Protein AF-A0A1W9Q1N7-F1 (afdb_monomer_lite)

Radius of gyration: 33.56 Å; chains: 1; bounding box: 80×75×89 Å

Sequence (315 aa):
MPPKPHQPHLISEPEAEYTLTPEEQAEKEAYVERLREYLQDPQFRQTPGFPIGEDEDILALSDPPYYTACPNPFLPEIITEWQQERAELREKLGLPEDANDNGNGKQPVYHREPFASDVSEGKNNPIYNAHSYHTKVPHPAIMRYILHYTDPGDIVFDGFCGTGMTGVAAQLCGDRNEVEKLGYFVNSDGLVFEKMGDEEPIAKLGARKAILNDLSPAATFIAYNYNTPVDVIAFEREANRILDEVEEECAWMYETWHPHCDDPNRVKGKIRYTVWSDVFVCPQCSQEMIFWDVAVDHENNHKIRRYWPCPHCET

pLDDT: mean 88.61, std 12.56, range [41.75, 98.25]

Secondary structure (DSSP, 8-state):
-PPPP-PPPP-----------HHHHHHHHHHHHHHHHHHT-TTGGGSTT--SS-HHHHHHH-BTTTB-SSS-TTHHHHHHHHHHHHHHHHHHTTPPP-TT-SSSSSPPS-------S-----TT-HHHHHS--TTPPPHHHHHHHHHHH--TT-EEEETT-TTTHHHHHHHHTT-HHHHHHTT-EE-TTSEEESSTT-SS-SEE----EEEE--S-HHHHHHHHHHHS---HHHHHHHHHHHHHHHHHHHGGGGEEEES-TT-TT-EEEE-S-----PEEE-TTT--EEEHHHHHEETTTTTEEPS----TTT--

Foldseek 3Di:
DDPDPPDPPDPPPPDPPPPDDPVSVVVQVVQLVVLLVCVPDPVSCVDPFADDDDSVVQSVPARPPVGTNGPRPCVVVVVVVVLVVVQVVCVVLVHDRQSVQPVPDDDGPDDADPDDDDQDDDCPDPLSPVDDDPPDDALLSLLSVCQQRHAAAAEAEDAACQLQSNLVSLQCLQPQVSLVVNVWDADPSQFIPNHPPDPDGSGGRHHYHYDYHHPDPNRVVNSCVSNPDDPPVVVVVVVVVVVVVCCVVPVVVQWAWPPHPPDPPTDIDGHPDDDDWDWDADPPPRDIDTQQVFQFDPPPPRHGHPDGADPPPRD

Structure (mmCIF, N/CA/C/O backbone):
data_AF-A0A1W9Q1N7-F1
#
_entry.id   AF-A0A1W9Q1N7-F1
#
loop_
_atom_site.group_PDB
_atom_site.id
_atom_site.type_symbol
_atom_site.label_atom_id
_atom_site.label_alt_id
_atom_site.label_comp_id
_atom_site.label_asym_id
_atom_site.label_entity_id
_atom_site.label_seq_id
_atom_site.pdbx_PDB_ins_code
_atom_site.Cartn_x
_atom_site.Cartn_y
_atom_site.Cartn_z
_atom_site.occupancy
_atom_site.B_iso_or_equiv
_atom_site.auth_seq_id
_atom_site.auth_comp_id
_atom_site.auth_asym_id
_atom_site.auth_atom_id
_atom_site.pdbx_PDB_model_num
ATOM 1 N N . MET A 1 1 ? 8.378 48.599 -12.095 1.00 46.00 1 MET A N 1
ATOM 2 C CA . MET A 1 1 ? 8.243 47.265 -11.474 1.00 46.00 1 MET A CA 1
ATOM 3 C C . MET A 1 1 ? 8.529 46.233 -12.549 1.00 46.00 1 MET A C 1
ATOM 5 O O . MET A 1 1 ? 7.957 46.382 -13.623 1.00 46.00 1 MET A O 1
ATOM 9 N N . PRO A 1 2 ? 9.438 45.273 -12.329 1.00 41.75 2 PRO A N 1
ATOM 10 C CA . PRO A 1 2 ? 9.647 44.199 -13.292 1.00 41.75 2 PRO A CA 1
ATOM 11 C C . PRO A 1 2 ? 8.372 43.340 -13.389 1.00 41.75 2 PRO A C 1
ATOM 13 O O . PRO A 1 2 ? 7.659 43.216 -12.387 1.00 41.75 2 PRO A O 1
ATOM 16 N N . PRO A 1 3 ? 8.047 42.777 -14.567 1.00 48.12 3 PRO A N 1
ATOM 17 C CA . PRO A 1 3 ? 6.941 41.837 -14.692 1.00 48.12 3 PRO A CA 1
ATOM 18 C C . PRO A 1 3 ? 7.222 40.617 -13.808 1.00 48.12 3 PRO A C 1
ATOM 20 O O . PRO A 1 3 ? 8.350 40.122 -13.765 1.00 48.12 3 PRO A O 1
ATOM 23 N N . LYS A 1 4 ? 6.207 40.162 -13.064 1.00 47.28 4 LYS A N 1
ATOM 24 C CA . LYS A 1 4 ? 6.309 38.925 -12.283 1.00 47.28 4 LYS A CA 1
ATOM 25 C C . LYS A 1 4 ? 6.674 37.778 -13.238 1.00 47.28 4 LYS A C 1
ATOM 27 O O . LYS A 1 4 ? 6.109 37.732 -14.333 1.00 47.28 4 LYS A O 1
ATOM 32 N N . PRO A 1 5 ? 7.602 36.880 -12.864 1.00 51.09 5 PRO A N 1
ATOM 33 C CA . PRO A 1 5 ? 7.917 35.723 -13.688 1.00 51.09 5 PRO A CA 1
ATOM 34 C C . PRO A 1 5 ? 6.639 34.915 -13.917 1.00 51.09 5 PRO A C 1
ATOM 36 O O . PRO A 1 5 ? 5.853 34.711 -12.991 1.00 51.09 5 PRO A O 1
ATOM 39 N N . HIS A 1 6 ? 6.424 34.509 -15.166 1.00 57.22 6 HIS A N 1
ATOM 40 C CA . HIS A 1 6 ? 5.300 33.670 -15.549 1.00 57.22 6 HIS A CA 1
ATOM 41 C C . HIS A 1 6 ? 5.470 32.331 -14.830 1.00 57.22 6 HIS A C 1
ATOM 43 O O . HIS A 1 6 ? 6.352 31.545 -15.169 1.00 57.22 6 HIS A O 1
ATOM 49 N N . GLN A 1 7 ? 4.675 32.101 -13.788 1.00 45.16 7 GLN A N 1
ATOM 50 C CA . GLN A 1 7 ? 4.573 30.782 -13.183 1.00 45.16 7 GLN A CA 1
ATOM 51 C C . GLN A 1 7 ? 3.928 29.890 -14.257 1.00 45.16 7 GLN A C 1
ATOM 53 O O . GLN A 1 7 ? 2.877 30.273 -14.785 1.00 45.16 7 GLN A O 1
ATOM 58 N N . PRO A 1 8 ? 4.563 28.787 -14.688 1.00 45.00 8 PRO A N 1
ATOM 59 C CA . PRO A 1 8 ? 3.890 27.841 -15.560 1.00 45.00 8 PRO A CA 1
ATOM 60 C C . PRO A 1 8 ? 2.656 27.346 -14.808 1.00 45.00 8 PRO A C 1
ATOM 62 O O . PRO A 1 8 ? 2.759 26.938 -13.649 1.00 45.00 8 PRO A O 1
ATOM 65 N N . HIS A 1 9 ? 1.487 27.444 -15.437 1.00 45.75 9 HIS A N 1
ATOM 66 C CA . HIS A 1 9 ? 0.313 26.754 -14.930 1.00 45.75 9 HIS A CA 1
ATOM 67 C C . HIS A 1 9 ? 0.673 25.269 -14.908 1.00 45.75 9 HIS A C 1
ATOM 69 O O . HIS A 1 9 ? 0.986 24.699 -15.955 1.00 45.75 9 HIS A O 1
ATOM 75 N N . LEU A 1 10 ? 0.698 24.673 -13.712 1.00 44.72 10 LEU A N 1
ATOM 76 C CA . LEU A 1 10 ? 0.648 23.222 -13.585 1.00 44.72 10 LEU A CA 1
ATOM 77 C C . LEU A 1 10 ? -0.533 22.760 -14.440 1.00 44.72 10 LEU A C 1
ATOM 79 O O . LEU A 1 10 ? -1.574 23.427 -14.447 1.00 44.72 10 LEU A O 1
ATOM 83 N N . ILE A 1 11 ? -0.335 21.689 -15.213 1.00 45.62 11 ILE A N 1
ATOM 84 C CA . ILE A 1 11 ? -1.425 21.018 -15.921 1.00 45.62 11 ILE A CA 1
ATOM 85 C C . ILE A 1 11 ? -2.545 20.887 -14.891 1.00 45.62 11 ILE A C 1
ATOM 87 O O . ILE A 1 11 ? -2.303 20.385 -13.793 1.00 45.62 11 ILE A O 1
ATOM 91 N N . SER A 1 12 ? -3.718 21.440 -15.199 1.00 47.34 12 SER A N 1
ATOM 92 C CA . SER A 1 12 ? -4.920 21.158 -14.427 1.00 47.34 12 SER A CA 1
ATOM 93 C C . SER A 1 12 ? -5.233 19.699 -14.702 1.00 47.34 12 SER A C 1
ATOM 95 O O . SER A 1 12 ? -6.012 19.365 -15.590 1.00 47.34 12 SER A O 1
ATOM 97 N N . GLU A 1 13 ? -4.532 18.811 -14.001 1.00 45.75 13 GLU A N 1
ATOM 98 C CA . GLU A 1 13 ? -5.078 17.495 -13.757 1.00 45.75 13 GLU A CA 1
ATOM 99 C C . GLU A 1 13 ? -6.462 17.761 -13.161 1.00 45.75 13 GLU A C 1
ATOM 101 O O . GLU A 1 13 ? -6.571 18.632 -12.284 1.00 45.75 13 GLU A O 1
ATOM 106 N N . PRO A 1 14 ? -7.532 17.143 -13.692 1.00 41.97 14 PRO A N 1
ATOM 107 C CA . PRO A 1 14 ? -8.805 17.196 -13.002 1.00 41.97 14 PRO A CA 1
ATOM 108 C C . PRO A 1 14 ? -8.504 16.816 -11.556 1.00 41.97 14 PRO A C 1
ATOM 110 O O . PRO A 1 14 ? -7.823 15.812 -11.320 1.00 41.97 14 PRO A O 1
ATOM 113 N N . GLU A 1 15 ? -8.918 17.662 -10.606 1.00 44.31 15 GLU A N 1
ATOM 114 C CA . GLU A 1 15 ? -8.919 17.255 -9.206 1.00 44.31 15 GLU A CA 1
ATOM 115 C C . GLU A 1 15 ? -9.529 15.858 -9.189 1.00 44.31 15 GLU A C 1
ATOM 117 O O . GLU A 1 15 ? -10.492 15.611 -9.920 1.00 44.31 15 GLU A O 1
ATOM 122 N N . ALA A 1 16 ? -8.902 14.919 -8.480 1.00 42.94 16 ALA A N 1
ATOM 123 C CA . ALA A 1 16 ? -9.467 13.594 -8.316 1.00 42.94 16 ALA A CA 1
ATOM 124 C C . ALA A 1 16 ? -10.810 13.774 -7.593 1.00 42.94 16 ALA A C 1
ATOM 126 O O . ALA A 1 16 ? -10.874 13.757 -6.367 1.00 42.94 16 ALA A O 1
ATOM 127 N N . GLU A 1 17 ? -11.866 14.052 -8.357 1.00 46.31 17 GLU A N 1
ATOM 128 C CA . GLU A 1 17 ? -13.224 14.178 -7.878 1.00 46.31 17 GLU A CA 1
ATOM 129 C C . GLU A 1 17 ? -13.588 12.774 -7.440 1.00 46.31 17 GLU A C 1
ATOM 131 O O . GLU A 1 17 ? -13.890 11.896 -8.253 1.00 46.31 17 GLU A O 1
ATOM 136 N N . TYR A 1 18 ? -13.485 12.548 -6.132 1.00 57.06 18 TYR A N 1
ATOM 137 C CA . TYR A 1 18 ? -14.085 11.402 -5.483 1.00 57.06 18 TYR A CA 1
ATOM 138 C C . TYR A 1 18 ? -15.586 11.490 -5.761 1.00 57.06 18 TYR A C 1
ATOM 140 O O . TYR A 1 18 ? -16.326 12.207 -5.088 1.00 57.06 18 TYR A O 1
ATOM 148 N N . THR A 1 19 ? -16.010 10.869 -6.860 1.00 71.38 19 THR A N 1
ATOM 149 C CA . THR A 1 19 ? -17.384 10.966 -7.328 1.00 71.38 19 THR A CA 1
ATOM 150 C C . THR A 1 19 ? -18.180 9.969 -6.509 1.00 71.38 19 THR A C 1
ATOM 152 O O . THR A 1 19 ? -18.158 8.774 -6.798 1.00 71.38 19 THR A O 1
ATOM 155 N N . LEU A 1 20 ? -18.825 10.463 -5.453 1.00 79.56 20 LEU A N 1
ATOM 156 C CA . LEU A 1 20 ? -19.706 9.654 -4.620 1.00 79.56 20 LEU A CA 1
ATOM 157 C C . LEU A 1 20 ? -20.802 9.040 -5.493 1.00 79.56 20 LEU A C 1
ATOM 159 O O . LEU A 1 20 ? -21.406 9.706 -6.343 1.00 79.56 20 LEU A O 1
ATOM 163 N N . THR A 1 21 ? -21.071 7.760 -5.277 1.00 90.81 21 THR A N 1
ATOM 164 C CA . THR A 1 21 ? -22.269 7.121 -5.811 1.00 90.81 21 THR A CA 1
ATOM 165 C C . THR A 1 21 ? -23.517 7.807 -5.239 1.00 90.81 21 THR A C 1
ATOM 167 O O . THR A 1 21 ? -23.464 8.410 -4.165 1.00 90.81 21 THR A O 1
ATOM 170 N N . PRO A 1 22 ? -24.681 7.714 -5.910 1.00 92.38 22 PRO A N 1
ATOM 171 C CA . PRO A 1 22 ? -25.922 8.275 -5.375 1.00 92.38 22 PRO A CA 1
ATOM 172 C C . PRO A 1 22 ? -26.285 7.754 -3.976 1.00 92.38 22 PRO A C 1
ATOM 174 O O . PRO A 1 22 ? -26.936 8.461 -3.214 1.00 92.38 22 PRO A O 1
ATOM 177 N N . GLU A 1 23 ? -25.873 6.528 -3.648 1.00 92.75 23 GLU A N 1
ATOM 178 C CA . GLU A 1 23 ? -26.095 5.907 -2.342 1.00 92.75 23 GLU A CA 1
ATOM 179 C C . GLU A 1 23 ? -25.187 6.519 -1.269 1.00 92.75 23 GLU A C 1
ATOM 181 O O . GLU A 1 23 ? -25.695 7.000 -0.259 1.00 92.75 23 GLU A O 1
ATOM 186 N N . GLU A 1 24 ? -23.881 6.627 -1.533 1.00 89.12 24 GLU A N 1
ATOM 187 C CA . GLU A 1 24 ? -22.933 7.290 -0.623 1.00 89.12 24 GLU A CA 1
ATOM 188 C C . GLU A 1 24 ? -23.278 8.775 -0.422 1.00 89.12 24 GLU A C 1
ATOM 190 O O . GLU A 1 24 ? -23.142 9.317 0.675 1.00 89.12 24 GLU A O 1
ATOM 195 N N . GLN A 1 25 ? -23.767 9.446 -1.470 1.00 90.50 25 GLN A N 1
ATOM 196 C CA . GLN A 1 25 ? -24.227 10.829 -1.380 1.00 90.50 25 GLN A CA 1
ATOM 197 C C . GLN A 1 25 ? -25.456 10.955 -0.466 1.00 90.50 25 GLN A C 1
ATOM 199 O O . GLN A 1 25 ? -25.500 11.844 0.384 1.00 90.50 25 GLN A O 1
ATOM 204 N N . ALA A 1 26 ? -26.437 10.058 -0.607 1.00 94.06 26 ALA A N 1
ATOM 205 C CA . ALA A 1 26 ? -27.629 10.051 0.238 1.00 94.06 26 ALA A CA 1
ATOM 206 C C . ALA A 1 26 ? -27.295 9.731 1.705 1.00 94.06 26 ALA A C 1
ATOM 208 O O . ALA A 1 26 ? -27.862 10.334 2.617 1.00 94.06 26 ALA A O 1
ATOM 209 N N . GLU A 1 27 ? -26.359 8.812 1.940 1.00 92.94 27 GLU A N 1
ATOM 210 C CA . GLU A 1 27 ? -25.862 8.490 3.276 1.00 92.94 27 GLU A CA 1
ATOM 211 C C . GLU A 1 27 ? -25.164 9.693 3.921 1.00 92.94 27 GLU A C 1
ATOM 213 O O . GLU A 1 27 ? -25.493 10.074 5.048 1.00 92.94 27 GLU A O 1
ATOM 218 N N . LYS A 1 28 ? -24.266 10.353 3.183 1.00 91.25 28 LYS A N 1
ATOM 219 C CA . LYS A 1 28 ? -23.601 11.578 3.636 1.00 91.25 28 LYS A CA 1
ATOM 220 C C . LYS A 1 28 ? -24.609 12.661 4.019 1.00 91.25 28 LYS A C 1
ATOM 222 O O . LYS A 1 28 ? -24.493 13.264 5.085 1.00 91.25 28 LYS A O 1
ATOM 227 N N . GLU A 1 29 ? -25.619 12.896 3.186 1.00 94.44 29 GLU A N 1
ATOM 228 C CA . GLU A 1 29 ? -26.684 13.865 3.471 1.00 94.44 29 GLU A CA 1
ATOM 229 C C . GLU A 1 29 ? -27.473 13.501 4.737 1.00 94.44 29 GLU A C 1
ATOM 231 O O . GLU A 1 29 ? -27.739 14.371 5.570 1.00 94.44 29 GLU A O 1
ATOM 236 N N . ALA A 1 30 ? -27.781 12.218 4.942 1.00 96.81 30 ALA A N 1
ATOM 237 C CA . ALA A 1 30 ? -28.452 11.752 6.154 1.00 96.81 30 ALA A CA 1
ATOM 238 C C . ALA A 1 30 ? -27.614 12.014 7.418 1.00 96.81 30 ALA A C 1
ATOM 240 O O . ALA A 1 30 ? -28.145 12.438 8.448 1.00 96.81 30 ALA A O 1
ATOM 241 N N . TYR A 1 31 ? -26.299 11.811 7.345 1.00 97.31 31 TYR A N 1
ATOM 242 C CA . TYR A 1 31 ? -25.376 12.092 8.442 1.00 97.31 31 TYR A CA 1
ATOM 243 C C . TYR A 1 31 ? -25.226 13.580 8.752 1.00 97.31 31 TYR A C 1
ATOM 245 O O . TYR A 1 31 ? -25.164 13.964 9.924 1.00 97.31 31 TYR A O 1
ATOM 253 N N . VAL A 1 32 ? -25.218 14.424 7.721 1.00 97.19 32 VAL A N 1
ATOM 254 C CA . VAL A 1 32 ? -25.222 15.884 7.872 1.00 97.19 32 VAL A CA 1
ATOM 255 C C . VAL A 1 32 ? -26.492 16.353 8.586 1.00 97.19 32 VAL A C 1
ATOM 257 O O . VAL A 1 32 ? -26.403 17.154 9.516 1.00 97.19 32 VAL A O 1
ATOM 260 N N . GLU A 1 33 ? -27.661 15.815 8.235 1.00 97.75 33 GLU A N 1
ATOM 261 C CA . GLU A 1 33 ? -28.916 16.173 8.910 1.00 97.75 33 GLU A CA 1
ATOM 262 C C . GLU A 1 33 ? -28.964 15.677 10.362 1.00 97.75 33 GLU A C 1
ATOM 264 O O . GLU A 1 33 ? -29.331 16.434 11.261 1.00 97.75 33 GLU A O 1
ATOM 269 N N . ARG A 1 34 ? -28.480 14.461 10.645 1.00 97.88 34 ARG A N 1
ATOM 270 C CA . ARG A 1 34 ? -28.320 13.987 12.032 1.00 97.88 34 ARG A CA 1
ATOM 271 C C . ARG A 1 34 ? -27.379 14.890 12.832 1.00 97.88 34 ARG A C 1
ATOM 273 O O . ARG A 1 34 ? -27.650 15.186 13.994 1.00 97.88 34 ARG A O 1
ATOM 280 N N . LEU A 1 35 ? -26.279 15.353 12.230 1.00 97.56 35 LEU A N 1
ATOM 281 C CA . LEU A 1 35 ? -25.368 16.294 12.883 1.00 97.56 35 LEU A CA 1
ATOM 282 C C . LEU A 1 35 ? -26.077 17.622 13.171 1.00 97.56 35 LEU A C 1
ATOM 284 O O . LEU A 1 35 ? -25.969 18.129 14.285 1.00 97.56 35 LEU A O 1
ATOM 288 N N . ARG A 1 36 ? -26.857 18.146 12.218 1.00 97.56 36 ARG A N 1
ATOM 289 C CA . ARG A 1 36 ? -27.676 19.354 12.401 1.00 97.56 36 ARG A CA 1
ATOM 290 C C . ARG A 1 36 ? -28.615 19.223 13.602 1.00 97.56 36 ARG A C 1
ATOM 292 O O . ARG A 1 36 ? -28.717 20.168 14.384 1.00 97.56 36 ARG A O 1
ATOM 299 N N . GLU A 1 37 ? -29.248 18.065 13.786 1.00 97.19 37 GLU A N 1
ATOM 300 C CA . GLU A 1 37 ? -30.082 17.771 14.959 1.00 97.19 37 GLU A CA 1
ATOM 301 C C . GLU A 1 37 ? -29.275 17.778 16.267 1.00 97.19 37 GLU A C 1
ATOM 303 O O . GLU A 1 37 ? -29.692 18.424 17.230 1.00 97.19 37 GLU A O 1
ATOM 308 N N . TYR A 1 38 ? -28.095 17.143 16.300 1.00 96.38 38 TYR A N 1
ATOM 309 C CA . TYR A 1 38 ? -27.207 17.184 17.472 1.00 96.38 38 TYR A CA 1
ATOM 310 C C . TYR A 1 38 ? -26.806 18.617 17.849 1.00 96.38 38 TYR A C 1
ATOM 312 O O . TYR A 1 38 ? -26.777 18.954 19.032 1.00 96.38 38 TYR A O 1
ATOM 320 N N . LEU A 1 39 ? -26.539 19.486 16.868 1.00 96.12 39 LEU A N 1
ATOM 321 C CA . LEU A 1 39 ? -26.159 20.885 17.113 1.00 96.12 39 LEU A CA 1
ATOM 322 C C . LEU A 1 39 ? -27.275 21.718 17.771 1.00 96.12 39 LEU A C 1
ATOM 324 O O . LEU A 1 39 ? -26.979 22.716 18.442 1.00 96.12 39 LEU A O 1
ATOM 328 N N . GLN A 1 40 ? -28.540 21.298 17.643 1.00 95.44 40 GLN A N 1
ATOM 329 C CA . GLN A 1 40 ? -29.667 21.933 18.333 1.00 95.44 40 GLN A CA 1
ATOM 330 C C . GLN A 1 40 ? -29.747 21.566 19.823 1.00 95.44 40 GLN A C 1
ATOM 332 O O . GLN A 1 40 ? -30.444 22.256 20.570 1.00 95.44 40 GLN A O 1
ATOM 337 N N . ASP A 1 41 ? -29.046 20.522 20.282 1.00 95.38 41 ASP A N 1
ATOM 338 C CA . ASP A 1 41 ? -29.043 20.104 21.687 1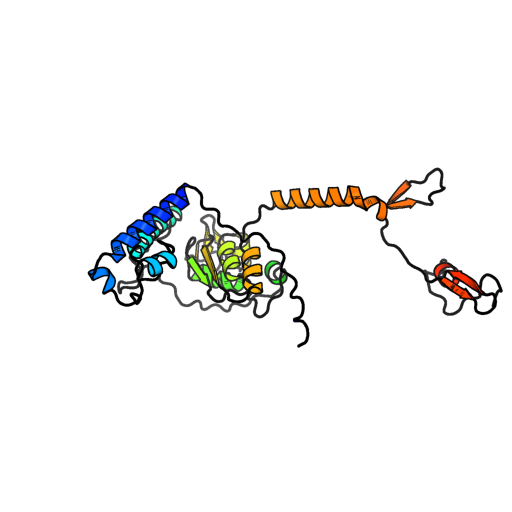.00 95.38 41 ASP A CA 1
ATOM 339 C C . ASP A 1 41 ? -28.086 20.971 22.542 1.00 95.38 41 ASP A C 1
ATOM 341 O O . ASP A 1 41 ? -26.857 20.905 22.394 1.00 95.38 41 ASP A O 1
ATOM 345 N N . PRO A 1 42 ? -28.602 21.755 23.514 1.00 93.44 42 PRO A N 1
ATOM 346 C CA . PRO A 1 42 ? -27.767 22.564 24.398 1.00 93.44 42 PRO A CA 1
ATOM 347 C C . PRO A 1 42 ? -26.840 21.748 25.308 1.00 93.44 42 PRO A C 1
ATOM 349 O O . PRO A 1 42 ? -25.851 22.299 25.795 1.00 93.44 42 PRO A O 1
ATOM 352 N N . GLN A 1 43 ? -27.158 20.480 25.598 1.00 94.50 43 GLN A N 1
ATOM 353 C CA . GLN A 1 43 ? -26.289 19.605 26.392 1.00 94.50 43 GLN A CA 1
ATOM 354 C C . GLN A 1 43 ? -25.088 19.145 25.570 1.00 94.50 43 GLN A C 1
ATOM 356 O O . GLN A 1 43 ? -23.962 19.197 26.062 1.00 94.50 43 GLN A O 1
ATOM 361 N N . PHE A 1 44 ? -25.302 18.780 24.305 1.00 93.62 44 PHE A N 1
ATOM 362 C CA . PHE A 1 44 ? -24.224 18.404 23.395 1.00 93.62 44 PHE A CA 1
ATOM 363 C C . PHE A 1 44 ? -23.195 19.530 23.234 1.00 93.62 44 PHE A C 1
ATOM 365 O O . PHE A 1 44 ? -21.988 19.292 23.328 1.00 93.62 44 PHE A O 1
ATOM 372 N N . ARG A 1 45 ? -23.658 20.782 23.141 1.00 92.38 45 ARG A N 1
ATOM 373 C CA . ARG A 1 45 ? -22.793 21.975 23.084 1.00 92.38 45 ARG A CA 1
ATOM 374 C C . ARG A 1 45 ? -21.946 22.221 24.331 1.00 92.38 45 ARG A C 1
ATOM 376 O O . ARG A 1 45 ? -20.967 22.957 24.264 1.00 92.38 45 ARG A O 1
ATOM 383 N N . GLN A 1 46 ? -22.309 21.636 25.470 1.00 94.06 46 GLN A N 1
ATOM 384 C CA . GLN A 1 46 ? -21.528 21.748 26.706 1.00 94.06 46 GLN A CA 1
ATOM 385 C C . GLN A 1 46 ? -20.369 20.742 26.768 1.00 94.06 46 GLN A C 1
ATOM 387 O O . GLN A 1 46 ? -19.577 20.782 27.712 1.00 94.06 46 GLN A O 1
ATOM 392 N N . THR A 1 47 ? -20.237 19.857 25.775 1.00 92.62 47 THR A N 1
ATOM 393 C CA . THR A 1 47 ? -19.128 18.901 25.689 1.00 92.62 47 THR A CA 1
ATOM 394 C C . THR A 1 47 ? -17.783 19.633 25.568 1.00 92.62 47 THR A C 1
ATOM 396 O O . THR A 1 47 ? -17.647 20.536 24.739 1.00 92.62 47 THR A O 1
ATOM 399 N N . PRO A 1 48 ? -16.750 19.262 26.348 1.00 93.31 48 PRO A N 1
ATOM 400 C CA . PRO A 1 48 ? -15.417 19.843 26.207 1.00 93.31 48 PRO A CA 1
ATOM 401 C C . PRO A 1 48 ? -14.876 19.714 24.778 1.00 93.31 48 PRO A C 1
ATOM 403 O O . PRO A 1 48 ? -14.958 18.650 24.172 1.00 93.31 48 PRO A O 1
ATOM 406 N N . GLY A 1 49 ? -14.295 20.797 24.256 1.00 88.62 49 GLY A N 1
ATOM 407 C CA . GLY A 1 49 ? -13.774 20.841 22.886 1.00 88.62 49 GLY A CA 1
ATOM 408 C C . GLY A 1 49 ? -14.790 21.283 21.830 1.00 88.62 49 GLY A C 1
ATOM 409 O O . GLY A 1 49 ? -14.459 21.270 20.649 1.00 88.62 49 GLY A O 1
ATOM 410 N N . PHE A 1 50 ? -15.998 21.702 22.227 1.00 95.00 50 PHE A N 1
ATOM 411 C CA . PHE A 1 50 ? -16.946 22.316 21.299 1.00 95.00 50 PHE A CA 1
ATOM 412 C C . PHE A 1 50 ? -16.414 23.653 20.745 1.00 95.00 50 PHE A C 1
ATOM 414 O O . PHE A 1 50 ? -15.936 24.481 21.530 1.00 95.00 50 PHE A O 1
ATOM 421 N N . PRO A 1 51 ? -16.478 23.892 19.422 1.00 93.69 51 PRO A N 1
ATOM 422 C CA . PRO A 1 51 ? -15.995 25.129 18.819 1.00 93.69 51 PRO A CA 1
ATOM 423 C C . PRO A 1 51 ? -16.882 26.332 19.165 1.00 93.69 51 PRO A C 1
ATOM 425 O O . PRO A 1 51 ? -18.069 26.203 19.466 1.00 93.69 51 PRO A O 1
ATOM 428 N N . ILE A 1 52 ? -16.300 27.528 19.064 1.00 89.94 52 ILE A N 1
ATOM 429 C CA . ILE A 1 52 ? -17.040 28.793 19.074 1.00 89.94 52 ILE A CA 1
ATOM 430 C C . ILE A 1 52 ? -17.339 29.139 17.611 1.00 89.94 52 ILE A C 1
ATOM 432 O O . ILE A 1 52 ? -16.465 29.659 16.920 1.00 89.94 52 ILE A O 1
ATOM 436 N N . GLY A 1 53 ? -18.538 28.814 17.134 1.00 88.88 53 GLY A N 1
ATOM 437 C CA . GLY A 1 53 ? -18.960 29.045 15.750 1.00 88.88 53 GLY A CA 1
ATOM 438 C C . GLY A 1 53 ? -20.457 28.812 15.554 1.00 88.88 53 GLY A C 1
ATOM 439 O O . GLY A 1 53 ? -21.120 28.258 16.438 1.00 88.88 53 GLY A O 1
ATOM 440 N N . GLU A 1 54 ? -20.976 29.261 14.411 1.00 95.00 54 GLU A N 1
ATOM 441 C CA . GLU A 1 54 ? -22.362 29.020 14.005 1.00 95.00 54 GLU A CA 1
ATOM 442 C C . GLU A 1 54 ? -22.533 27.578 13.501 1.00 95.00 54 GLU A C 1
ATOM 444 O O . GLU A 1 54 ? -21.578 26.948 13.042 1.00 95.00 54 GLU A O 1
ATOM 449 N N . ASP A 1 55 ? -23.759 27.053 13.544 1.00 95.94 55 ASP A N 1
ATOM 450 C CA . ASP A 1 55 ? -24.026 25.662 13.140 1.00 95.94 55 ASP A CA 1
ATOM 451 C C . ASP A 1 55 ? -23.655 25.390 11.690 1.00 95.94 55 ASP A C 1
ATOM 453 O O . ASP A 1 55 ? -23.105 24.336 11.379 1.00 95.94 55 ASP A O 1
ATOM 457 N N . GLU A 1 56 ? -23.885 26.365 10.815 1.00 96.38 56 GLU A N 1
ATOM 458 C CA . GLU A 1 56 ? -23.568 26.208 9.400 1.00 96.38 56 GLU A CA 1
ATOM 459 C C . GLU A 1 56 ? -22.060 26.195 9.134 1.00 96.38 56 GLU A C 1
ATOM 461 O O . GLU A 1 56 ? -21.623 25.513 8.209 1.00 96.38 56 GLU A O 1
ATOM 466 N N . ASP A 1 57 ? -21.249 26.857 9.970 1.00 96.25 57 ASP A N 1
ATOM 467 C CA . ASP A 1 57 ? -19.787 26.773 9.877 1.00 96.25 57 ASP A CA 1
ATOM 468 C C . ASP A 1 57 ? -19.293 25.392 10.332 1.00 96.25 57 ASP A C 1
ATOM 470 O O . ASP A 1 57 ? -18.401 24.808 9.713 1.00 96.25 57 ASP A O 1
ATOM 474 N N . ILE A 1 58 ? -19.892 24.844 11.398 1.00 95.94 58 ILE A N 1
ATOM 475 C CA . ILE A 1 58 ? -19.579 23.493 11.881 1.00 95.94 58 ILE A CA 1
ATOM 476 C C . ILE A 1 58 ? -19.940 22.464 10.810 1.00 95.94 58 ILE A C 1
ATOM 478 O O . ILE A 1 58 ? -19.125 21.592 10.515 1.00 95.94 58 ILE A O 1
ATOM 482 N N . LEU A 1 59 ? -21.126 22.569 10.207 1.00 96.50 59 LEU A N 1
ATOM 483 C CA . LEU A 1 59 ? -21.585 21.653 9.162 1.00 96.50 59 LEU A CA 1
ATOM 484 C C . LEU A 1 59 ? -20.728 21.760 7.895 1.00 96.50 59 LEU A C 1
ATOM 486 O O . LEU A 1 59 ? -20.344 20.731 7.351 1.00 96.50 59 LEU A O 1
ATOM 490 N N . ALA A 1 60 ? -20.360 22.972 7.468 1.00 95.62 60 ALA A N 1
ATOM 491 C CA . ALA A 1 60 ? -19.526 23.184 6.283 1.00 95.62 60 ALA A CA 1
ATOM 492 C C . ALA A 1 60 ? -18.096 22.634 6.427 1.00 95.62 60 ALA A C 1
ATOM 494 O O . ALA A 1 60 ? -17.477 22.270 5.429 1.00 95.62 60 ALA A O 1
ATOM 495 N N . LEU A 1 61 ? -17.565 22.589 7.653 1.00 95.00 61 LEU A N 1
ATOM 496 C CA . LEU A 1 61 ? -16.245 22.029 7.947 1.00 95.00 61 LEU A CA 1
ATOM 497 C C . LEU A 1 61 ? -16.285 20.540 8.310 1.00 95.00 61 LEU A C 1
ATOM 499 O O . LEU A 1 61 ? -15.225 19.938 8.429 1.00 95.00 61 LEU A O 1
ATOM 503 N N . SER A 1 62 ? -17.460 19.947 8.517 1.00 95.06 62 SER A N 1
ATOM 504 C CA . SER A 1 62 ? -17.590 18.545 8.926 1.00 95.06 62 SER A CA 1
ATOM 505 C C . SER A 1 62 ? -17.746 17.612 7.724 1.00 95.06 62 SER A C 1
ATOM 507 O O . SER A 1 62 ? -18.303 17.983 6.695 1.00 95.06 62 SER A O 1
ATOM 509 N N . ASP A 1 63 ? -17.304 16.369 7.890 1.00 93.69 63 ASP A N 1
ATOM 510 C CA . ASP A 1 63 ? -17.529 15.260 6.958 1.00 93.69 63 ASP A CA 1
ATOM 511 C C . ASP A 1 63 ? -18.049 14.040 7.746 1.00 93.69 63 ASP A C 1
ATOM 513 O O . ASP A 1 63 ? -17.319 13.068 7.976 1.00 93.69 63 ASP A O 1
ATOM 517 N N . PRO A 1 64 ? -19.275 14.131 8.305 1.00 95.00 64 PRO A N 1
ATOM 518 C CA . PRO A 1 64 ? -19.819 13.080 9.148 1.00 95.00 64 PRO A CA 1
ATOM 519 C C . PRO A 1 64 ? -20.127 11.814 8.322 1.00 95.00 64 PRO A C 1
ATOM 521 O O . PRO A 1 64 ? -20.487 11.925 7.150 1.00 95.00 64 PRO A O 1
ATOM 524 N N . PRO A 1 65 ? -20.016 10.618 8.928 1.00 94.94 65 PRO A N 1
ATOM 525 C CA . PRO A 1 65 ? -19.749 10.392 10.351 1.00 94.94 65 PRO A CA 1
ATOM 526 C C . PRO A 1 65 ? -18.260 10.430 10.726 1.00 94.94 65 PRO A C 1
ATOM 528 O O . PRO A 1 65 ? -17.928 10.472 11.910 1.00 94.94 65 PRO A O 1
ATOM 531 N N . TYR A 1 66 ? -17.352 10.434 9.751 1.00 91.81 66 TYR A N 1
ATOM 532 C CA . TYR A 1 66 ? -15.925 10.195 9.979 1.00 91.81 66 TYR A CA 1
ATOM 533 C C . TYR A 1 66 ? -15.185 11.389 10.593 1.00 91.81 66 TYR A C 1
ATOM 535 O O . TYR A 1 66 ? -14.258 11.203 11.386 1.00 91.81 66 TYR A O 1
ATOM 543 N N . TYR A 1 67 ? -15.610 12.614 10.283 1.00 94.38 67 TYR A N 1
ATOM 544 C CA . TYR A 1 67 ? -15.032 13.837 10.829 1.00 94.38 67 TYR A CA 1
ATOM 545 C C . TYR A 1 67 ? -16.104 14.871 11.166 1.00 94.38 67 TYR A C 1
ATOM 547 O O . TYR A 1 67 ? -17.014 15.134 10.387 1.00 94.38 67 TYR A O 1
ATOM 555 N N . THR A 1 68 ? -15.959 15.528 12.312 1.00 95.25 68 THR A N 1
ATOM 556 C CA . THR A 1 68 ? -16.781 16.682 12.675 1.00 95.25 68 THR A CA 1
ATOM 557 C C . THR A 1 68 ? -15.905 17.789 13.240 1.00 95.25 68 THR A C 1
ATOM 559 O O . THR A 1 68 ? -14.963 17.527 13.989 1.00 95.25 68 THR A O 1
ATOM 562 N N . ALA A 1 69 ? -16.242 19.043 12.940 1.00 95.75 69 ALA A N 1
ATOM 563 C CA . ALA A 1 69 ? -15.571 20.218 13.503 1.00 95.75 69 ALA A CA 1
ATOM 564 C C . ALA A 1 69 ? -15.917 20.464 14.993 1.00 95.75 69 ALA A C 1
ATOM 566 O O . ALA A 1 69 ? -15.394 21.384 15.620 1.00 95.75 69 ALA A O 1
ATOM 567 N N . CYS A 1 70 ? -16.786 19.631 15.570 1.00 95.06 70 CYS A N 1
ATOM 568 C CA . CYS A 1 70 ? -17.113 19.536 16.993 1.00 95.06 70 CYS A CA 1
ATOM 569 C C . CYS A 1 70 ? -16.755 18.135 17.540 1.00 95.06 70 CYS A C 1
ATOM 571 O O . CYS A 1 70 ? -16.355 17.273 16.755 1.00 95.06 70 CYS A O 1
ATOM 573 N N . PRO A 1 71 ? -16.897 17.853 18.853 1.00 95.56 71 PRO A N 1
ATOM 574 C CA . PRO A 1 71 ? -16.838 16.483 19.363 1.00 95.56 71 PRO A CA 1
ATOM 575 C C . PRO A 1 71 ? -17.747 15.568 18.538 1.00 95.56 71 PRO A C 1
ATOM 577 O O . PRO A 1 71 ? -18.912 15.896 18.341 1.00 95.56 71 PRO A O 1
ATOM 580 N N . ASN A 1 72 ? -17.209 14.465 18.021 1.00 95.69 72 ASN A N 1
ATOM 581 C CA . ASN A 1 72 ? -17.914 13.652 17.034 1.00 95.69 72 ASN A CA 1
ATOM 582 C C . ASN A 1 72 ? -18.995 12.778 17.702 1.00 95.69 72 ASN A C 1
ATOM 584 O O . ASN A 1 72 ? -18.642 11.846 18.436 1.00 95.69 72 ASN A O 1
ATOM 588 N N . PRO A 1 73 ? -20.298 13.049 17.463 1.00 95.81 73 PRO A N 1
ATOM 589 C CA . PRO A 1 73 ? -21.385 12.321 18.112 1.00 95.81 73 PRO A CA 1
ATOM 590 C C . PRO A 1 73 ? -21.556 10.899 17.559 1.00 95.81 73 PRO A C 1
ATOM 592 O O . PRO A 1 73 ? -22.216 10.080 18.194 1.00 95.81 73 PRO A O 1
ATOM 595 N N . PHE A 1 74 ? -20.943 10.592 16.413 1.00 96.75 74 PHE A N 1
ATOM 596 C CA . PHE A 1 74 ? -21.030 9.300 15.733 1.00 96.75 74 PHE A CA 1
ATOM 597 C C . PHE A 1 74 ? -19.920 8.324 16.154 1.00 96.75 74 PHE A C 1
ATOM 599 O O . PHE A 1 74 ? -19.953 7.152 15.796 1.00 96.75 74 PHE A O 1
ATOM 606 N N . LEU A 1 75 ? -18.950 8.745 16.975 1.00 93.12 75 LEU A N 1
ATOM 607 C CA . LEU A 1 75 ? -17.905 7.833 17.463 1.00 93.12 75 LEU A CA 1
ATOM 608 C C . LEU A 1 75 ? -18.449 6.557 18.133 1.00 93.12 75 LEU A C 1
ATOM 610 O O . LEU A 1 75 ? -17.895 5.493 17.866 1.00 93.12 75 LEU A O 1
ATOM 614 N N . PRO A 1 76 ? -19.509 6.595 18.971 1.00 92.81 76 PRO A N 1
ATOM 615 C CA . PRO A 1 76 ? -20.035 5.380 19.587 1.00 92.81 76 PRO A CA 1
ATOM 616 C C . PRO A 1 76 ? -20.567 4.358 18.577 1.00 92.81 76 PRO A C 1
ATOM 618 O O . PRO A 1 76 ? -20.349 3.162 18.768 1.00 92.81 76 PRO A O 1
ATOM 621 N N . GLU A 1 77 ? -21.246 4.801 17.514 1.00 94.75 77 GLU A N 1
ATOM 622 C CA . GLU A 1 77 ? -21.741 3.892 16.472 1.00 94.75 77 GLU A CA 1
ATOM 623 C C . GLU A 1 77 ? -20.594 3.340 15.622 1.00 94.75 77 GLU A C 1
ATOM 625 O O . GLU A 1 77 ? -20.524 2.125 15.474 1.00 94.75 77 GLU A O 1
ATOM 630 N N . ILE A 1 78 ? -19.633 4.180 15.209 1.00 92.75 78 ILE A N 1
ATOM 631 C CA . ILE A 1 78 ? -18.443 3.751 14.453 1.00 92.75 78 ILE A CA 1
ATOM 632 C C . ILE A 1 78 ? -17.657 2.697 15.242 1.00 92.75 78 ILE A C 1
ATOM 634 O O . ILE A 1 78 ? -17.247 1.673 14.703 1.00 92.75 78 ILE A O 1
ATOM 638 N N . ILE A 1 79 ? -17.448 2.928 16.543 1.00 89.31 79 ILE A N 1
ATOM 639 C CA . ILE A 1 79 ? -16.744 1.974 17.408 1.00 89.31 79 ILE A CA 1
ATOM 640 C C . ILE A 1 79 ? -17.544 0.673 17.536 1.00 89.31 79 ILE A C 1
ATOM 642 O O . ILE A 1 79 ? -16.946 -0.400 17.538 1.00 89.31 79 ILE A O 1
ATOM 646 N N . THR A 1 80 ? -18.872 0.753 17.646 1.00 91.06 80 THR A N 1
ATOM 647 C CA . THR A 1 80 ? -19.735 -0.431 17.771 1.00 91.06 80 THR A CA 1
ATOM 648 C C . THR A 1 80 ? -19.701 -1.278 16.502 1.00 91.06 80 THR A C 1
ATOM 650 O O . THR A 1 80 ? -19.539 -2.494 16.590 1.00 91.06 80 THR A O 1
ATOM 653 N N . GLU A 1 81 ? -19.817 -0.647 15.337 1.00 92.00 81 GLU A N 1
ATOM 654 C CA . GLU A 1 81 ? -19.709 -1.303 14.033 1.00 92.00 81 GLU A CA 1
ATOM 655 C C . GLU A 1 81 ? -18.335 -1.959 13.871 1.00 92.00 81 GLU A C 1
ATOM 657 O O . GLU A 1 81 ? -18.241 -3.166 13.653 1.00 92.00 81 GLU A O 1
ATOM 662 N N . TRP A 1 82 ? -17.258 -1.211 14.128 1.00 89.06 82 TRP A N 1
ATOM 663 C CA . TRP A 1 82 ? -15.899 -1.742 14.072 1.00 89.06 82 TRP A CA 1
ATOM 664 C C . TRP A 1 82 ? -15.679 -2.929 15.025 1.00 89.06 82 TRP A C 1
ATOM 666 O O . TRP A 1 82 ? -15.005 -3.894 14.667 1.00 89.06 82 TRP A O 1
ATOM 676 N N . GLN A 1 83 ? -16.246 -2.895 16.236 1.00 88.50 83 GLN A N 1
ATOM 677 C CA . GLN A 1 83 ? -16.162 -4.011 17.185 1.00 88.50 83 GLN A CA 1
ATOM 678 C C . GLN A 1 83 ? -16.854 -5.273 16.655 1.00 88.50 83 GLN A C 1
ATOM 680 O O . GLN A 1 83 ? -16.338 -6.373 16.864 1.00 88.50 83 GLN A O 1
ATOM 685 N N . GLN A 1 84 ? -17.990 -5.127 15.968 1.00 91.38 84 GLN A N 1
ATOM 686 C CA . GLN A 1 84 ? -18.701 -6.243 15.339 1.00 91.38 84 GLN A CA 1
ATOM 687 C C . GLN A 1 84 ? -17.890 -6.818 14.176 1.00 91.38 84 GLN A C 1
ATOM 689 O O . GLN A 1 84 ? -17.580 -8.009 14.185 1.00 91.38 84 GLN A O 1
ATOM 694 N N . GLU A 1 85 ? -17.443 -5.970 13.245 1.00 91.44 85 GLU A N 1
ATOM 695 C CA . GLU A 1 85 ? -16.600 -6.390 12.119 1.00 91.44 85 GLU A CA 1
ATOM 696 C C . GLU A 1 85 ? -15.318 -7.088 12.588 1.00 91.44 85 GLU A C 1
ATOM 698 O O . GLU A 1 85 ? -14.887 -8.099 12.024 1.00 91.44 85 GLU A O 1
ATOM 703 N N . ARG A 1 86 ? -14.693 -6.560 13.649 1.00 89.81 86 ARG A N 1
ATOM 704 C CA . ARG A 1 86 ? -13.500 -7.153 14.251 1.00 89.81 86 ARG A CA 1
ATOM 705 C C . ARG A 1 86 ? -13.799 -8.530 14.830 1.00 89.81 86 ARG A C 1
ATOM 707 O O . ARG A 1 86 ? -13.005 -9.442 14.607 1.00 89.81 86 ARG A O 1
ATOM 714 N N . ALA A 1 87 ? -14.904 -8.696 15.555 1.00 90.38 87 ALA A N 1
ATOM 715 C CA . ALA A 1 87 ? -15.283 -9.984 16.127 1.00 90.38 87 ALA A CA 1
ATOM 716 C C . ALA A 1 87 ? -15.497 -11.043 15.032 1.00 90.38 87 ALA A C 1
ATOM 718 O O . ALA A 1 87 ? -14.898 -12.117 15.097 1.00 90.38 87 ALA A O 1
ATOM 719 N N . GLU A 1 88 ? -16.246 -10.706 13.979 1.00 93.56 88 GLU A N 1
ATOM 720 C CA . GLU A 1 88 ? -16.491 -11.592 12.833 1.00 93.56 88 GLU A CA 1
ATOM 721 C C . GLU A 1 88 ? -15.195 -11.974 12.105 1.00 93.56 88 GLU A C 1
ATOM 723 O O . GLU A 1 88 ? -14.962 -13.139 11.764 1.00 93.56 88 GLU A O 1
ATOM 728 N N . LEU A 1 89 ? -14.310 -10.997 11.883 1.00 91.88 89 LEU A N 1
ATOM 729 C CA . LEU A 1 89 ? -13.016 -11.234 11.253 1.00 91.88 89 LEU A CA 1
ATOM 730 C C . LEU A 1 89 ? -12.148 -12.171 12.096 1.00 91.88 89 LEU A C 1
ATOM 732 O O . LEU A 1 89 ? -11.530 -13.093 11.555 1.00 91.88 89 LEU A O 1
ATOM 736 N N . ARG A 1 90 ? -12.099 -11.954 13.414 1.00 92.06 90 ARG A N 1
ATOM 737 C CA . ARG A 1 90 ? -11.319 -12.788 14.333 1.00 92.06 90 ARG A CA 1
ATOM 738 C C . ARG A 1 90 ? -11.883 -14.202 14.410 1.00 92.06 90 ARG A C 1
ATOM 740 O O . ARG A 1 90 ? -11.095 -15.141 14.319 1.00 92.06 90 ARG A O 1
ATOM 747 N N . GLU A 1 91 ? -13.203 -14.373 14.449 1.00 93.31 91 GLU A N 1
ATOM 748 C CA . GLU A 1 91 ? -13.853 -15.689 14.374 1.00 93.31 91 GLU A CA 1
ATOM 749 C C . GLU A 1 91 ? -13.484 -16.420 13.075 1.00 93.31 91 GLU A C 1
ATOM 751 O O . GLU A 1 91 ? -12.989 -17.549 13.110 1.00 93.31 91 GLU A O 1
ATOM 756 N N . LYS A 1 92 ? -13.624 -15.752 11.922 1.00 93.31 92 LYS A N 1
ATOM 757 C CA . LYS A 1 92 ? -13.270 -16.308 10.605 1.00 93.31 92 LYS A CA 1
ATOM 758 C C . LYS A 1 92 ? -11.808 -16.745 10.526 1.00 93.31 92 LYS A C 1
ATOM 760 O O . LYS A 1 92 ? -11.478 -17.713 9.840 1.00 93.31 92 LYS A O 1
ATOM 765 N N . LEU A 1 93 ? -10.927 -16.020 11.207 1.00 90.62 93 LEU A N 1
ATOM 766 C CA . LEU A 1 93 ? -9.502 -16.313 11.274 1.00 90.62 93 LEU A CA 1
ATOM 767 C C . LEU A 1 93 ? -9.138 -17.247 12.433 1.00 90.62 93 LEU A C 1
ATOM 769 O O . LEU A 1 93 ? -7.963 -17.575 12.565 1.00 90.62 93 LEU A O 1
ATOM 773 N N . GLY A 1 94 ? -10.082 -17.695 13.264 1.00 90.44 94 GLY A N 1
ATOM 774 C CA . GLY A 1 94 ? -9.809 -18.522 14.443 1.00 90.44 94 GLY A CA 1
ATOM 775 C C . GLY A 1 94 ? -8.869 -17.848 15.449 1.00 90.44 94 GLY A C 1
ATOM 776 O O . GLY A 1 94 ? -7.989 -18.507 16.001 1.00 90.44 94 GLY A O 1
ATOM 777 N N . LEU A 1 95 ? -8.991 -16.531 15.612 1.00 89.25 95 LEU A N 1
ATOM 778 C CA . LEU A 1 95 ? -8.248 -15.724 16.578 1.00 89.25 95 LEU A CA 1
ATOM 779 C C . LEU A 1 95 ? -9.076 -15.534 17.865 1.00 89.25 95 LEU A C 1
ATOM 781 O O . LEU A 1 95 ? -10.303 -15.501 17.790 1.00 89.25 95 LEU A O 1
ATOM 785 N N . PRO A 1 96 ? -8.443 -15.373 19.045 1.00 86.44 96 PRO A N 1
ATOM 786 C CA . PRO A 1 96 ? -9.166 -15.132 20.296 1.00 86.44 96 PRO A CA 1
ATOM 787 C C . PRO A 1 96 ? -9.958 -13.821 20.255 1.00 86.44 96 PRO A C 1
ATOM 789 O O . PRO A 1 96 ? -9.419 -12.817 19.789 1.00 86.44 96 PRO A O 1
ATOM 792 N N . GLU A 1 97 ? -11.184 -13.801 20.781 1.00 82.88 97 GLU A N 1
ATOM 793 C CA . GLU A 1 97 ? -11.961 -12.565 20.952 1.00 82.88 97 GLU A CA 1
ATOM 794 C C . GLU A 1 97 ? -11.254 -11.583 21.889 1.00 82.88 97 GLU A C 1
ATOM 796 O O . GLU A 1 97 ? -10.823 -11.957 22.978 1.00 82.88 97 GLU A O 1
ATOM 801 N N . ASP A 1 98 ? -11.201 -10.311 21.503 1.00 80.44 98 ASP A N 1
ATOM 802 C CA . ASP A 1 98 ? -10.511 -9.252 22.242 1.00 80.44 98 ASP A CA 1
ATOM 803 C C . ASP A 1 98 ? -11.400 -8.035 22.539 1.00 80.44 98 ASP A C 1
ATOM 805 O O . ASP A 1 98 ? -10.911 -7.000 22.977 1.00 80.44 98 ASP A O 1
ATOM 809 N N . ALA A 1 99 ? -12.724 -8.157 22.390 1.00 72.62 99 ALA A N 1
ATOM 810 C CA . ALA A 1 99 ? -13.674 -7.049 22.570 1.00 72.62 99 ALA A CA 1
ATOM 811 C C . ALA A 1 99 ? -13.614 -6.375 23.960 1.00 72.62 99 ALA A C 1
ATOM 813 O O . ALA A 1 99 ? -14.026 -5.228 24.129 1.00 72.62 99 ALA A O 1
ATOM 814 N N . ASN A 1 100 ? -13.102 -7.082 24.973 1.00 67.81 100 ASN A N 1
ATOM 815 C CA . ASN A 1 100 ? -12.934 -6.558 26.330 1.00 67.81 100 ASN A CA 1
ATOM 816 C C . ASN A 1 100 ? -11.610 -5.803 26.547 1.00 67.81 100 ASN A C 1
ATOM 818 O O . ASN A 1 100 ? -11.398 -5.269 27.638 1.00 67.81 100 ASN A O 1
ATOM 822 N N . ASP A 1 101 ? -10.732 -5.761 25.545 1.00 69.62 101 ASP A N 1
ATOM 823 C CA . ASP A 1 101 ? -9.419 -5.133 25.615 1.00 69.62 101 ASP A CA 1
ATOM 824 C C . ASP A 1 101 ? -9.468 -3.676 25.136 1.00 69.62 101 ASP A C 1
ATOM 826 O O . ASP A 1 101 ? -9.121 -3.330 24.010 1.00 69.62 101 ASP A O 1
ATOM 830 N N . ASN A 1 102 ? -9.997 -2.805 25.995 1.00 64.81 102 ASN A N 1
ATOM 831 C CA . ASN A 1 102 ? -10.270 -1.400 25.678 1.00 64.81 102 ASN A CA 1
ATOM 832 C C . ASN A 1 102 ? -9.419 -0.411 26.493 1.00 64.81 102 ASN A C 1
ATOM 834 O O . ASN A 1 102 ? -9.806 0.745 26.661 1.00 64.81 102 ASN A O 1
ATOM 838 N N . GLY A 1 103 ? -8.305 -0.868 27.074 1.00 59.81 103 GLY A N 1
ATOM 839 C CA . GLY A 1 103 ? -7.408 -0.034 27.884 1.00 59.81 103 GLY A CA 1
ATOM 840 C C . GLY A 1 103 ? -7.992 0.479 29.213 1.00 59.81 103 GLY A C 1
ATOM 841 O O . GLY A 1 103 ? -7.274 1.111 29.984 1.00 59.81 103 GLY A O 1
ATOM 842 N N . ASN A 1 104 ? -9.257 0.178 29.542 1.00 59.88 104 ASN A N 1
ATOM 843 C CA . ASN A 1 104 ? -9.956 0.702 30.724 1.00 59.88 104 ASN A CA 1
ATOM 844 C C . ASN A 1 104 ? -9.857 -0.210 31.968 1.00 59.88 104 ASN A C 1
ATOM 846 O O . ASN A 1 104 ? -10.810 -0.359 32.733 1.00 59.88 104 ASN A O 1
ATOM 850 N N . GLY A 1 105 ? -8.678 -0.794 32.211 1.00 52.19 105 GLY A N 1
ATOM 851 C CA . GLY A 1 105 ? -8.300 -1.330 33.530 1.00 52.19 105 GLY A CA 1
ATOM 852 C C . GLY A 1 105 ? -8.737 -2.762 33.870 1.00 52.19 105 GLY A C 1
ATOM 853 O O . GLY A 1 105 ? -8.586 -3.176 35.021 1.00 52.19 105 GLY A O 1
ATOM 854 N N . LYS A 1 106 ? -9.246 -3.543 32.910 1.00 61.22 106 LYS A N 1
ATOM 855 C CA . LYS A 1 106 ? -9.292 -5.014 33.035 1.00 61.22 106 LYS A CA 1
ATOM 856 C C . LYS A 1 106 ? -7.970 -5.617 32.540 1.00 61.22 106 LYS A C 1
ATOM 858 O O . LYS A 1 106 ? -7.207 -4.935 31.863 1.00 61.22 106 LYS A O 1
ATOM 863 N N . GLN A 1 107 ? -7.685 -6.871 32.906 1.00 60.00 107 GLN A N 1
ATOM 864 C CA . GLN A 1 107 ? -6.547 -7.606 32.334 1.00 60.00 107 GLN A CA 1
ATOM 865 C C . GLN A 1 107 ? -6.710 -7.642 30.804 1.00 60.00 107 GLN A C 1
ATOM 867 O O . GLN A 1 107 ? -7.767 -8.096 30.353 1.00 60.00 107 GLN A O 1
ATOM 872 N N . PRO A 1 108 ? -5.734 -7.134 30.032 1.00 66.94 108 PRO A N 1
ATOM 873 C CA . PRO A 1 108 ? -5.824 -7.109 28.580 1.00 66.94 108 PRO A CA 1
ATOM 874 C C . PRO A 1 108 ? -5.800 -8.539 28.034 1.00 66.94 108 PRO A C 1
ATOM 876 O O . PRO A 1 108 ? -5.107 -9.411 28.566 1.00 66.94 108 PRO A O 1
ATOM 879 N N . VAL A 1 109 ? -6.594 -8.790 26.994 1.00 73.62 109 VAL A N 1
ATOM 880 C CA . VAL A 1 109 ? -6.581 -10.073 26.274 1.00 73.62 109 VAL A CA 1
ATOM 881 C C . VAL A 1 109 ? -5.330 -10.149 25.398 1.00 73.62 109 VAL A C 1
ATOM 883 O O . VAL A 1 109 ? -4.725 -11.211 25.244 1.00 73.62 109 VAL A O 1
ATOM 886 N N . TYR A 1 110 ? -4.913 -9.009 24.858 1.00 80.88 110 TYR A N 1
ATOM 887 C CA . TYR A 1 110 ? -3.681 -8.831 24.125 1.00 80.88 110 TYR A CA 1
ATOM 888 C C . TYR A 1 110 ? -2.505 -8.657 25.092 1.00 80.88 110 TYR A C 1
ATOM 890 O O . TYR A 1 110 ? -2.380 -7.675 25.825 1.00 80.88 110 TYR A O 1
ATOM 898 N N . HIS A 1 111 ? -1.594 -9.624 25.055 1.00 82.75 111 HIS A N 1
ATOM 899 C CA . HIS A 1 111 ? -0.329 -9.573 25.770 1.00 82.75 111 HIS A CA 1
ATOM 900 C C . HIS A 1 111 ? 0.797 -10.068 24.860 1.00 82.75 111 HIS A C 1
ATOM 902 O O . HIS A 1 111 ? 0.723 -11.162 24.286 1.00 82.75 111 HIS A O 1
ATOM 908 N N . ARG A 1 112 ? 1.842 -9.248 24.720 1.00 85.62 112 ARG A N 1
ATOM 909 C CA . ARG A 1 112 ? 3.068 -9.558 23.979 1.00 85.62 112 ARG A CA 1
ATOM 910 C C . ARG A 1 112 ? 4.264 -9.059 24.773 1.00 85.62 112 ARG A C 1
ATOM 912 O O . ARG A 1 112 ? 4.294 -7.902 25.187 1.00 85.62 112 ARG A O 1
ATOM 919 N N . GLU A 1 113 ? 5.250 -9.928 24.954 1.00 88.50 113 GLU A N 1
ATOM 920 C CA . GLU A 1 113 ? 6.531 -9.540 25.544 1.00 88.50 113 GLU A CA 1
ATOM 921 C C . GLU A 1 113 ? 7.268 -8.550 24.630 1.00 88.50 113 GLU A C 1
ATOM 923 O O . GLU A 1 113 ? 7.045 -8.560 23.416 1.00 88.50 113 GLU A O 1
ATOM 928 N N . PRO A 1 114 ? 8.162 -7.697 25.154 1.00 90.12 114 PRO A N 1
ATOM 929 C CA . PRO A 1 114 ? 8.996 -6.849 24.315 1.00 90.12 114 PRO A CA 1
ATOM 930 C C . PRO A 1 114 ? 9.786 -7.668 23.288 1.00 90.12 114 PRO A C 1
ATOM 932 O O . PRO A 1 114 ? 10.436 -8.659 23.622 1.00 90.12 114 PRO A O 1
ATOM 935 N N . PHE A 1 115 ? 9.760 -7.229 22.032 1.00 87.88 115 PHE A N 1
ATOM 936 C CA . PHE A 1 115 ? 10.542 -7.842 20.965 1.00 87.88 115 PHE A CA 1
ATOM 937 C C . PHE A 1 115 ? 12.043 -7.671 21.242 1.00 87.88 115 PHE A C 1
ATOM 939 O O . PHE A 1 115 ? 12.553 -6.549 21.241 1.00 87.88 115 PHE A O 1
ATOM 946 N N . ALA A 1 116 ? 12.739 -8.783 21.492 1.00 80.25 116 ALA A N 1
ATOM 947 C CA . ALA A 1 116 ? 14.110 -8.796 22.010 1.00 80.25 116 ALA A CA 1
ATOM 948 C C . ALA A 1 116 ? 15.174 -9.261 20.995 1.00 80.25 116 ALA A C 1
ATOM 950 O O . ALA A 1 116 ? 16.346 -9.374 21.353 1.00 80.25 116 ALA A O 1
ATOM 951 N N . SER A 1 117 ? 14.796 -9.542 19.746 1.00 79.25 117 SER A N 1
ATOM 952 C CA . SER A 1 117 ? 15.729 -10.025 18.722 1.00 79.25 117 SER A CA 1
ATOM 953 C C . SER A 1 117 ? 16.417 -8.874 17.986 1.00 79.25 117 SER A C 1
ATOM 955 O O . SER A 1 117 ? 15.783 -7.882 17.625 1.00 79.25 117 SER A O 1
ATOM 957 N N . ASP A 1 118 ? 17.708 -9.035 17.693 1.00 76.38 118 ASP A N 1
ATOM 958 C CA . ASP A 1 118 ? 18.444 -8.096 16.847 1.00 76.38 118 ASP A CA 1
ATOM 959 C C . ASP A 1 118 ? 17.918 -8.153 15.405 1.00 76.38 118 ASP A C 1
ATOM 961 O O . ASP A 1 118 ? 17.969 -9.193 14.743 1.00 76.38 118 ASP A O 1
ATOM 965 N N . VAL A 1 119 ? 17.428 -7.021 14.896 1.00 76.81 119 VAL A N 1
ATOM 966 C CA . VAL A 1 119 ? 16.944 -6.905 13.516 1.00 76.81 119 VAL A CA 1
ATOM 967 C C . VAL A 1 119 ? 18.036 -6.294 12.647 1.00 76.81 119 VAL A C 1
ATOM 969 O O . VAL A 1 119 ? 18.285 -5.090 12.690 1.00 76.81 119 VAL A O 1
ATOM 972 N N . SER A 1 120 ? 18.686 -7.129 11.837 1.00 77.25 120 SER A N 1
ATOM 973 C CA . SER A 1 120 ? 19.668 -6.697 10.841 1.00 77.25 120 SER A CA 1
ATOM 974 C C . SER A 1 120 ? 19.224 -7.151 9.459 1.00 77.25 120 SER A C 1
ATOM 976 O O . SER A 1 120 ? 19.126 -8.346 9.197 1.00 77.25 120 SER A O 1
ATOM 978 N N . GLU A 1 121 ? 18.950 -6.193 8.577 1.00 82.94 121 GLU A N 1
ATOM 979 C CA . GLU A 1 121 ? 18.471 -6.459 7.222 1.00 82.94 121 GLU A CA 1
ATOM 980 C C . GLU A 1 121 ? 19.288 -5.672 6.197 1.00 82.94 121 GLU A C 1
ATOM 982 O O . GLU A 1 121 ? 19.606 -4.491 6.374 1.00 82.94 121 GLU A O 1
ATOM 987 N N . GLY A 1 122 ? 19.635 -6.342 5.098 1.00 73.94 122 GLY A N 1
ATOM 988 C CA . GLY A 1 122 ? 20.375 -5.736 3.997 1.00 73.94 122 GLY A CA 1
ATOM 989 C C . GLY A 1 122 ? 19.507 -4.802 3.149 1.00 73.94 122 GLY A C 1
ATOM 990 O O . GLY A 1 122 ? 18.302 -4.986 3.001 1.00 73.94 122 GLY A O 1
ATOM 991 N N . LYS A 1 123 ? 20.140 -3.823 2.496 1.00 77.50 123 LYS A N 1
ATOM 992 C CA . LYS A 1 123 ? 19.479 -2.861 1.587 1.00 77.50 123 LYS A CA 1
ATOM 993 C C . LYS A 1 123 ? 19.402 -3.339 0.130 1.00 77.50 123 LYS A C 1
ATOM 995 O O . LYS A 1 123 ? 19.273 -2.541 -0.788 1.00 77.50 123 LYS A O 1
ATOM 1000 N N . ASN A 1 124 ? 19.484 -4.648 -0.095 1.00 78.94 124 ASN A N 1
ATOM 1001 C CA . ASN A 1 124 ? 19.588 -5.227 -1.439 1.00 78.94 124 ASN A CA 1
ATOM 1002 C C . ASN A 1 124 ? 18.242 -5.709 -2.003 1.00 78.94 124 ASN A C 1
ATOM 1004 O O . ASN A 1 124 ? 18.196 -6.205 -3.126 1.00 78.94 124 ASN A O 1
ATOM 1008 N N . ASN A 1 125 ? 17.151 -5.579 -1.243 1.00 82.75 125 ASN A N 1
ATOM 1009 C CA . ASN A 1 125 ? 15.832 -6.020 -1.686 1.00 82.75 125 ASN A CA 1
ATOM 1010 C C . ASN A 1 125 ? 15.347 -5.178 -2.897 1.00 82.75 125 ASN A C 1
ATOM 1012 O O . ASN A 1 125 ? 15.447 -3.949 -2.846 1.00 82.75 125 ASN A O 1
ATOM 1016 N N . PRO A 1 126 ? 14.797 -5.791 -3.967 1.00 85.38 126 PRO A N 1
ATOM 1017 C CA . PRO A 1 126 ? 14.305 -5.062 -5.142 1.00 85.38 126 PRO A CA 1
ATOM 1018 C C . PRO A 1 126 ? 13.289 -3.957 -4.816 1.00 85.38 126 PRO A C 1
ATOM 1020 O O . PRO A 1 126 ? 13.411 -2.849 -5.332 1.00 85.38 126 PRO A O 1
ATOM 1023 N N . ILE A 1 127 ? 12.355 -4.208 -3.890 1.00 86.31 127 ILE A N 1
ATOM 1024 C CA . ILE A 1 127 ? 11.359 -3.220 -3.435 1.00 86.31 127 ILE A CA 1
ATOM 1025 C C . ILE A 1 127 ? 12.049 -2.062 -2.699 1.00 86.31 127 ILE A C 1
ATOM 1027 O O . ILE A 1 127 ? 11.669 -0.897 -2.815 1.00 86.31 127 ILE A O 1
ATOM 1031 N N . TYR A 1 128 ? 13.115 -2.353 -1.952 1.00 85.44 128 TYR A N 1
ATOM 1032 C CA . TYR A 1 128 ? 13.908 -1.305 -1.316 1.00 85.44 128 TYR A CA 1
ATOM 1033 C C . TYR A 1 128 ? 14.606 -0.415 -2.356 1.00 85.44 128 TYR A C 1
ATOM 1035 O O . TYR A 1 128 ? 14.631 0.804 -2.187 1.00 85.44 128 TYR A O 1
ATOM 1043 N N . ASN A 1 129 ? 15.104 -0.996 -3.447 1.00 87.06 129 ASN A N 1
ATOM 1044 C CA . ASN A 1 129 ? 15.895 -0.292 -4.457 1.00 87.06 129 ASN A CA 1
ATOM 1045 C C . ASN A 1 129 ? 15.079 0.411 -5.552 1.00 87.06 129 ASN A C 1
ATOM 1047 O O . ASN A 1 129 ? 15.625 1.289 -6.215 1.00 87.06 129 ASN A O 1
ATOM 1051 N N . ALA A 1 130 ? 13.795 0.078 -5.729 1.00 87.44 130 ALA A N 1
ATOM 1052 C CA . AL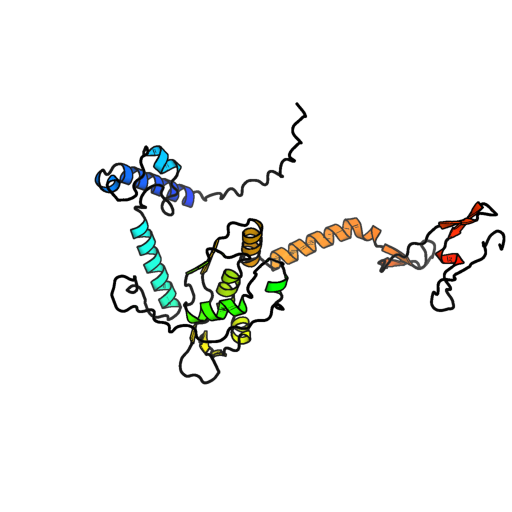A A 1 130 ? 12.966 0.640 -6.802 1.00 87.44 130 ALA A CA 1
ATOM 1053 C C . ALA A 1 130 ? 12.864 2.179 -6.759 1.00 87.44 130 ALA A C 1
ATOM 1055 O O . ALA A 1 130 ? 12.950 2.838 -7.792 1.00 87.44 130 ALA A O 1
ATOM 1056 N N . HIS A 1 131 ? 12.772 2.766 -5.560 1.00 87.06 131 HIS A N 1
ATOM 1057 C CA . HIS A 1 131 ? 12.823 4.217 -5.364 1.00 87.06 131 HIS A CA 1
ATOM 1058 C C . HIS A 1 131 ? 13.787 4.577 -4.242 1.00 87.06 131 HIS A C 1
ATOM 1060 O O . HIS A 1 131 ? 13.611 4.144 -3.096 1.00 87.06 131 HIS A O 1
ATOM 1066 N N . SER A 1 132 ? 14.778 5.402 -4.583 1.00 86.12 132 SER A N 1
ATOM 1067 C CA . SER A 1 132 ? 15.702 5.987 -3.617 1.00 86.12 132 SER A CA 1
ATOM 1068 C C . SER A 1 132 ? 14.990 7.052 -2.792 1.00 86.12 132 SER A C 1
ATOM 1070 O O . SER A 1 132 ? 14.347 7.945 -3.334 1.00 86.12 132 SER A O 1
ATOM 1072 N N . TYR A 1 133 ? 15.131 6.967 -1.474 1.00 87.38 133 TYR A N 1
ATOM 1073 C CA . TYR A 1 133 ? 14.619 7.961 -0.541 1.00 87.38 133 TYR A CA 1
ATOM 1074 C C . TYR A 1 133 ? 15.490 7.960 0.711 1.00 87.38 133 TYR A C 1
ATOM 1076 O O . TYR A 1 133 ? 15.996 6.910 1.130 1.00 87.38 133 TYR A O 1
ATOM 1084 N N . HIS A 1 134 ? 15.693 9.133 1.304 1.00 83.62 134 HIS A N 1
ATOM 1085 C CA . HIS A 1 134 ? 16.471 9.232 2.531 1.00 83.62 134 HIS A CA 1
ATOM 1086 C C . HIS A 1 134 ? 15.785 8.461 3.661 1.00 83.62 134 HIS A C 1
ATOM 1088 O O . HIS A 1 134 ? 14.569 8.318 3.676 1.00 83.62 134 HIS A O 1
ATOM 1094 N N . THR A 1 135 ? 16.595 7.905 4.566 1.00 82.94 135 THR A N 1
ATOM 1095 C CA . THR A 1 135 ? 16.131 7.197 5.775 1.00 82.94 135 THR A CA 1
ATOM 1096 C C . THR A 1 135 ? 15.169 6.022 5.539 1.00 82.94 135 THR A C 1
ATOM 1098 O O . THR A 1 135 ? 14.563 5.540 6.489 1.00 82.94 135 THR A O 1
ATOM 1101 N N . LYS A 1 136 ? 15.065 5.499 4.307 1.00 88.38 136 LYS A N 1
ATOM 1102 C CA . LYS A 1 136 ? 14.236 4.328 3.991 1.00 88.38 136 LYS A CA 1
ATOM 1103 C C . LYS A 1 136 ? 14.678 3.110 4.805 1.00 88.38 136 LYS A C 1
ATOM 1105 O O . LYS A 1 136 ? 15.865 2.755 4.799 1.00 88.38 136 LYS A O 1
ATOM 1110 N N . VAL A 1 137 ? 13.723 2.439 5.443 1.00 90.06 137 VAL A N 1
ATOM 1111 C CA . VAL A 1 137 ? 13.929 1.212 6.228 1.00 90.06 137 VAL A CA 1
ATOM 1112 C C . VAL A 1 137 ? 13.474 -0.008 5.413 1.00 90.06 137 VAL A C 1
ATOM 1114 O O . VAL A 1 137 ? 12.413 0.050 4.795 1.00 90.06 137 VAL A O 1
ATOM 1117 N N . PRO A 1 138 ? 14.245 -1.108 5.344 1.00 92.31 138 PRO A N 1
ATOM 1118 C CA . PRO A 1 138 ? 13.805 -2.330 4.669 1.00 92.31 138 PRO A CA 1
ATOM 1119 C C . PRO A 1 138 ? 12.532 -2.912 5.302 1.00 92.31 138 PRO A C 1
ATOM 1121 O O . PRO A 1 138 ? 12.484 -3.108 6.513 1.00 92.31 138 PRO A O 1
ATOM 1124 N N . HIS A 1 139 ? 11.525 -3.256 4.490 1.00 94.88 139 HIS A N 1
ATOM 1125 C CA . HIS A 1 139 ? 10.294 -3.884 4.990 1.00 94.88 139 HIS A CA 1
ATOM 1126 C C . HIS A 1 139 ? 10.528 -5.204 5.746 1.00 94.88 139 HIS A C 1
ATOM 1128 O O . HIS A 1 139 ? 9.798 -5.408 6.713 1.00 94.88 139 HIS A O 1
ATOM 1134 N N . PRO A 1 140 ? 11.533 -6.059 5.429 1.00 95.12 140 PRO A N 1
ATOM 1135 C CA . PRO A 1 140 ? 11.762 -7.290 6.191 1.00 95.12 140 PRO A CA 1
ATOM 1136 C C . PRO A 1 140 ? 12.016 -7.022 7.679 1.00 95.12 140 PRO A C 1
ATOM 1138 O O . PRO A 1 140 ? 11.572 -7.781 8.535 1.00 95.12 140 PRO A O 1
ATOM 1141 N N . ALA A 1 141 ? 12.658 -5.892 8.000 1.00 93.44 141 ALA A N 1
ATOM 1142 C CA . ALA A 1 141 ? 12.903 -5.490 9.380 1.00 93.44 141 ALA A CA 1
ATOM 1143 C C . ALA A 1 141 ? 11.592 -5.140 10.097 1.00 93.44 141 ALA A C 1
ATOM 1145 O O . ALA A 1 141 ? 11.379 -5.535 11.239 1.00 93.44 141 ALA A O 1
ATOM 1146 N N . ILE A 1 142 ? 10.699 -4.431 9.403 1.00 95.81 142 ILE A N 1
ATOM 1147 C CA . ILE A 1 142 ? 9.403 -3.991 9.929 1.00 95.81 142 ILE A CA 1
ATOM 1148 C C . ILE A 1 142 ? 8.443 -5.181 10.082 1.00 95.81 142 ILE A C 1
ATOM 1150 O O . ILE A 1 142 ? 7.722 -5.259 11.075 1.00 95.81 142 ILE A O 1
ATOM 1154 N N . MET A 1 143 ? 8.475 -6.145 9.154 1.00 97.06 143 MET A N 1
ATOM 1155 C CA . MET A 1 143 ? 7.644 -7.356 9.205 1.00 97.06 143 MET A CA 1
ATOM 1156 C C . MET A 1 143 ? 7.811 -8.117 10.521 1.00 97.06 143 MET A C 1
ATOM 1158 O O . MET A 1 143 ? 6.820 -8.578 11.073 1.00 97.06 143 MET A O 1
ATOM 1162 N N . ARG A 1 144 ? 9.034 -8.209 11.060 1.00 96.06 144 ARG A N 1
ATOM 1163 C CA . ARG A 1 144 ? 9.298 -8.891 12.341 1.00 96.06 144 ARG A CA 1
ATOM 1164 C C . ARG A 1 144 ? 8.512 -8.262 13.494 1.00 96.06 144 ARG A C 1
ATOM 1166 O O . ARG A 1 144 ? 7.906 -8.978 14.284 1.00 96.06 144 ARG A O 1
ATOM 1173 N N . TYR A 1 145 ? 8.462 -6.930 13.543 1.00 95.75 145 TYR A N 1
ATOM 1174 C CA . TYR A 1 145 ? 7.683 -6.202 14.545 1.00 95.75 145 TYR A CA 1
ATOM 1175 C C . TYR A 1 145 ? 6.175 -6.361 14.333 1.00 95.75 145 TYR A C 1
ATOM 1177 O O . TYR A 1 145 ? 5.452 -6.587 15.299 1.00 95.75 145 TYR A O 1
ATOM 1185 N N . ILE A 1 146 ? 5.699 -6.281 13.086 1.00 97.19 146 ILE A N 1
ATOM 1186 C CA . ILE A 1 146 ? 4.270 -6.442 12.778 1.00 97.19 146 ILE A CA 1
ATOM 1187 C C . ILE A 1 146 ? 3.798 -7.856 13.132 1.00 97.19 146 ILE A C 1
ATOM 1189 O O . ILE A 1 146 ? 2.776 -7.995 13.799 1.00 97.19 146 ILE A O 1
ATOM 1193 N N . LEU A 1 147 ? 4.543 -8.896 12.745 1.00 96.75 147 LEU A N 1
ATOM 1194 C CA . LEU A 1 147 ? 4.214 -10.286 13.076 1.00 96.75 147 LEU A CA 1
ATOM 1195 C C . LEU A 1 147 ? 4.117 -10.496 14.590 1.00 96.75 147 LEU A C 1
ATOM 1197 O O . LEU A 1 147 ? 3.199 -11.164 15.049 1.00 96.75 147 LEU A O 1
ATOM 1201 N N . HIS A 1 148 ? 5.032 -9.899 15.355 1.00 95.31 148 HIS A N 1
ATOM 1202 C CA . HIS A 1 148 ? 5.082 -10.060 16.805 1.00 95.31 148 HIS A CA 1
ATOM 1203 C C . HIS A 1 148 ? 3.954 -9.321 17.542 1.00 95.31 148 HIS A C 1
ATOM 1205 O O . HIS A 1 148 ? 3.335 -9.878 18.447 1.00 95.31 148 HIS A O 1
ATOM 1211 N N . TYR A 1 149 ? 3.675 -8.069 17.165 1.00 94.75 149 TYR A N 1
ATOM 1212 C CA . TYR A 1 149 ? 2.769 -7.183 17.911 1.00 94.75 149 TYR A CA 1
ATOM 1213 C C . TYR A 1 149 ? 1.336 -7.108 17.372 1.00 94.75 149 TYR A C 1
ATOM 1215 O O . TYR A 1 149 ? 0.525 -6.352 17.896 1.00 94.75 149 TYR A O 1
ATOM 1223 N N . THR A 1 150 ? 1.002 -7.826 16.306 1.00 94.81 150 THR A N 1
ATOM 1224 C CA . THR A 1 150 ? -0.338 -7.730 15.708 1.00 94.81 150 THR A CA 1
ATOM 1225 C C . THR A 1 150 ? -0.825 -9.088 15.244 1.00 94.81 150 THR A C 1
ATOM 1227 O O . THR A 1 150 ? -0.024 -9.987 14.990 1.00 94.81 150 THR A O 1
ATOM 1230 N N . ASP A 1 151 ? -2.129 -9.220 15.046 1.00 94.31 151 ASP A N 1
ATOM 1231 C CA . ASP A 1 151 ? -2.769 -10.347 14.376 1.00 94.31 151 ASP A CA 1
ATOM 1232 C C . ASP A 1 151 ? -3.207 -9.962 12.947 1.00 94.31 151 ASP A C 1
ATOM 1234 O O . ASP A 1 151 ? -3.308 -8.775 12.617 1.00 94.31 151 ASP A O 1
ATOM 1238 N N . PRO A 1 152 ? -3.446 -10.937 12.046 1.00 96.19 152 PRO A N 1
ATOM 1239 C CA . PRO A 1 152 ? -3.975 -10.639 10.721 1.00 96.19 152 PRO A CA 1
ATOM 1240 C C . PRO A 1 152 ? -5.256 -9.803 10.783 1.00 96.19 152 PRO A C 1
ATOM 1242 O O . PRO A 1 152 ? -6.146 -10.075 11.584 1.00 96.19 152 PRO A O 1
ATOM 1245 N N . GLY A 1 153 ? -5.357 -8.806 9.906 1.00 93.62 153 GLY A N 1
ATOM 1246 C CA . GLY A 1 153 ? -6.490 -7.882 9.862 1.00 93.62 153 GLY A CA 1
ATOM 1247 C C . GLY A 1 153 ? -6.398 -6.679 10.803 1.00 93.62 153 GLY A C 1
ATOM 1248 O O . GLY A 1 153 ? -7.168 -5.736 10.619 1.00 93.62 153 GLY A O 1
ATOM 1249 N N . ASP A 1 154 ? -5.451 -6.663 11.747 1.00 93.81 154 ASP A N 1
ATOM 1250 C CA . ASP A 1 154 ? -5.210 -5.495 12.598 1.00 93.81 154 ASP A CA 1
ATOM 1251 C C . ASP A 1 154 ? -4.783 -4.266 11.788 1.00 93.81 154 ASP A C 1
ATOM 1253 O O . ASP A 1 154 ? -4.235 -4.373 10.685 1.00 93.81 154 ASP A O 1
ATOM 1257 N N . ILE A 1 155 ? -5.036 -3.088 12.363 1.00 93.75 155 ILE A N 1
ATOM 1258 C CA . ILE A 1 155 ? -4.679 -1.792 11.788 1.00 93.75 155 ILE A CA 1
ATOM 1259 C C . ILE A 1 155 ? -3.312 -1.364 12.328 1.00 93.75 155 ILE A C 1
ATOM 1261 O O . ILE A 1 155 ? -3.119 -1.224 13.533 1.00 93.75 155 ILE A O 1
ATOM 1265 N N . VAL A 1 156 ? -2.376 -1.108 11.420 1.00 97.06 156 VAL A N 1
ATOM 1266 C CA . VAL A 1 156 ? -1.052 -0.549 11.694 1.00 97.06 156 VAL A CA 1
ATOM 1267 C C . VAL A 1 156 ? -1.045 0.903 11.235 1.00 97.06 156 VAL A C 1
ATOM 1269 O O . VAL A 1 156 ? -1.177 1.188 10.045 1.00 97.06 156 VAL A O 1
ATOM 1272 N N . PHE A 1 157 ? -0.890 1.830 12.176 1.00 97.38 157 PHE A N 1
ATOM 1273 C CA . PHE A 1 157 ? -0.761 3.251 11.872 1.00 97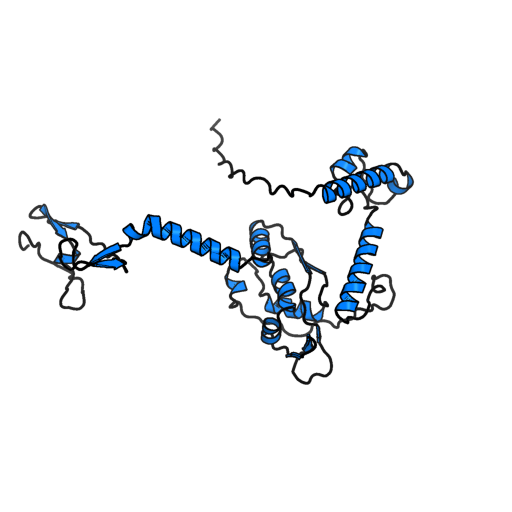.38 157 PHE A CA 1
ATOM 1274 C C . PHE A 1 157 ? 0.710 3.672 11.866 1.00 97.38 157 PHE A C 1
ATOM 1276 O O . PHE A 1 157 ? 1.422 3.476 12.850 1.00 97.38 157 PHE A O 1
ATOM 1283 N N . ASP A 1 158 ? 1.142 4.286 10.767 1.00 9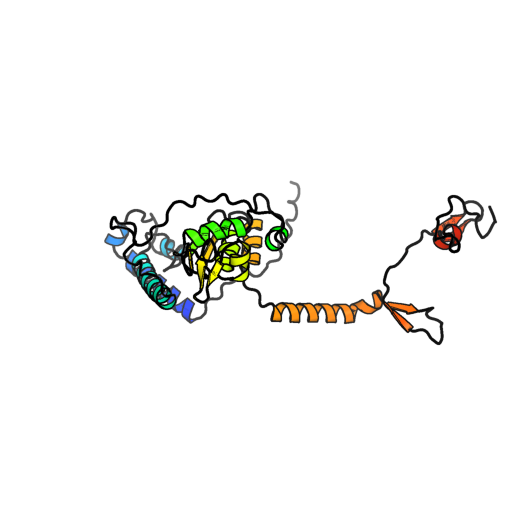7.25 158 ASP A N 1
ATOM 1284 C CA . ASP A 1 158 ? 2.458 4.898 10.624 1.00 97.25 158 ASP A CA 1
ATOM 1285 C C . ASP A 1 158 ? 2.309 6.367 10.215 1.00 97.25 158 ASP A C 1
ATOM 1287 O O . ASP A 1 158 ? 2.065 6.690 9.050 1.00 97.25 158 ASP A O 1
ATOM 1291 N N . GLY A 1 159 ? 2.440 7.256 11.203 1.00 96.19 159 GLY A N 1
ATOM 1292 C CA . GLY A 1 159 ? 2.339 8.706 11.031 1.00 96.19 159 GLY A CA 1
ATOM 1293 C C . GLY A 1 159 ? 3.579 9.379 10.427 1.00 96.19 159 GLY A C 1
ATOM 1294 O O . GLY A 1 159 ? 3.564 10.591 10.232 1.00 96.19 159 GLY A O 1
ATOM 1295 N N . PHE A 1 160 ? 4.653 8.622 10.178 1.00 95.06 160 PHE A N 1
ATOM 1296 C CA . PHE A 1 160 ? 5.916 9.110 9.615 1.00 95.06 160 PHE A CA 1
ATOM 1297 C C . PHE A 1 160 ? 6.442 8.116 8.574 1.00 95.06 160 PHE A C 1
ATOM 1299 O O . PHE A 1 160 ? 7.589 7.663 8.629 1.00 95.06 160 PHE A O 1
ATOM 1306 N N . CYS A 1 161 ? 5.571 7.738 7.639 1.00 95.38 161 CYS A N 1
ATOM 1307 C CA . CYS A 1 161 ? 5.760 6.523 6.858 1.00 95.38 161 CYS A CA 1
ATOM 1308 C C . CYS A 1 161 ? 6.874 6.611 5.806 1.00 95.38 161 CYS A C 1
ATOM 1310 O O . CYS A 1 161 ? 7.334 5.574 5.305 1.00 95.38 161 CYS A O 1
ATOM 1312 N N . GLY A 1 162 ? 7.313 7.820 5.436 1.00 95.12 162 GLY A N 1
ATOM 1313 C CA . GLY A 1 162 ? 8.262 8.031 4.353 1.00 95.12 162 GLY A CA 1
ATOM 1314 C C . GLY A 1 162 ? 7.792 7.325 3.083 1.00 95.12 162 GLY A C 1
ATOM 1315 O O . GLY A 1 162 ? 6.704 7.555 2.574 1.00 95.12 162 GLY A O 1
ATOM 1316 N N . THR A 1 163 ? 8.590 6.389 2.574 1.00 95.19 163 THR A N 1
ATOM 1317 C CA . THR A 1 163 ? 8.222 5.629 1.368 1.00 95.19 163 THR A CA 1
ATOM 1318 C C . THR A 1 163 ? 7.149 4.560 1.595 1.00 95.19 163 THR A C 1
ATOM 1320 O O . THR A 1 163 ? 6.950 3.731 0.714 1.00 95.19 163 THR A O 1
ATOM 1323 N N . GLY A 1 164 ? 6.531 4.477 2.774 1.00 96.19 164 GLY A N 1
ATOM 1324 C CA . GLY A 1 164 ? 5.440 3.542 3.048 1.00 96.19 164 GLY A CA 1
ATOM 1325 C C . GLY A 1 164 ? 5.859 2.080 3.210 1.00 96.19 164 GLY A C 1
ATOM 1326 O O . GLY A 1 164 ? 5.066 1.180 2.933 1.00 96.19 164 GLY A O 1
ATOM 1327 N N . MET A 1 165 ? 7.092 1.817 3.662 1.00 96.62 165 MET A N 1
ATOM 1328 C CA . MET A 1 165 ? 7.589 0.441 3.845 1.00 96.62 165 MET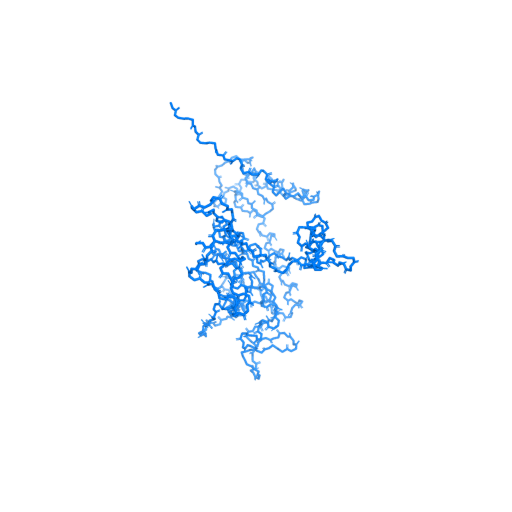 A CA 1
ATOM 1329 C C . MET A 1 165 ? 6.837 -0.321 4.939 1.00 96.62 165 MET A C 1
ATOM 1331 O O . MET A 1 165 ? 6.790 -1.547 4.887 1.00 96.62 165 MET A O 1
ATOM 1335 N N . THR A 1 166 ? 6.219 0.384 5.888 1.00 97.62 166 THR A N 1
ATOM 1336 C CA . THR A 1 166 ? 5.324 -0.212 6.885 1.00 97.62 166 THR A CA 1
ATOM 1337 C C . THR A 1 166 ? 4.086 -0.826 6.243 1.00 97.62 166 THR A C 1
ATOM 1339 O O . THR A 1 166 ? 3.689 -1.919 6.631 1.00 97.62 166 THR A O 1
ATOM 1342 N N . GLY A 1 167 ? 3.518 -0.193 5.211 1.00 97.19 167 GLY A N 1
ATOM 1343 C CA . GLY A 1 167 ? 2.399 -0.778 4.472 1.00 97.19 167 GLY A CA 1
ATOM 1344 C C . GLY A 1 167 ? 2.822 -2.004 3.671 1.00 97.19 167 GLY A C 1
ATOM 1345 O O . GLY A 1 167 ? 2.163 -3.037 3.750 1.00 97.19 167 GLY A O 1
ATOM 1346 N N . VAL A 1 168 ? 3.983 -1.939 3.009 1.00 96.81 168 VAL A N 1
ATOM 1347 C CA . VAL A 1 168 ? 4.556 -3.098 2.308 1.00 96.81 168 VAL A CA 1
ATOM 1348 C C . VAL A 1 168 ? 4.752 -4.255 3.288 1.00 96.81 168 VAL A C 1
ATOM 1350 O O . VAL A 1 168 ? 4.334 -5.375 3.017 1.00 96.81 168 VAL A O 1
ATOM 1353 N N . ALA A 1 169 ? 5.335 -3.988 4.458 1.00 97.81 169 ALA A N 1
ATOM 1354 C CA . ALA A 1 169 ? 5.518 -4.990 5.500 1.00 97.81 169 ALA A CA 1
ATOM 1355 C C . ALA A 1 169 ? 4.181 -5.567 5.992 1.00 97.81 169 ALA A C 1
ATOM 1357 O O . ALA A 1 169 ? 4.054 -6.784 6.108 1.00 97.81 169 ALA A O 1
ATOM 1358 N N . ALA A 1 170 ? 3.180 -4.718 6.241 1.00 98.06 170 ALA A N 1
ATOM 1359 C CA . ALA A 1 170 ? 1.851 -5.133 6.683 1.00 98.06 170 ALA A CA 1
ATOM 1360 C C . ALA A 1 170 ? 1.174 -6.076 5.676 1.00 98.06 170 ALA A C 1
ATOM 1362 O O . ALA A 1 170 ? 0.597 -7.087 6.078 1.00 98.06 170 ALA A O 1
ATOM 1363 N N . GLN A 1 171 ? 1.291 -5.789 4.376 1.00 96.50 171 GLN A N 1
ATOM 1364 C CA . GLN A 1 171 ? 0.763 -6.643 3.310 1.00 96.50 171 GLN A CA 1
ATOM 1365 C C . GLN A 1 171 ? 1.543 -7.961 3.202 1.00 96.50 171 GLN A C 1
ATOM 1367 O O . GLN A 1 171 ? 0.944 -9.038 3.203 1.00 96.50 171 GLN A O 1
ATOM 1372 N N . LEU A 1 172 ? 2.879 -7.895 3.184 1.00 97.19 172 LEU A N 1
ATOM 1373 C CA . LEU A 1 172 ? 3.745 -9.067 3.014 1.00 97.19 172 LEU A CA 1
ATOM 1374 C C . LEU A 1 172 ? 3.762 -10.010 4.225 1.00 97.19 172 LEU A C 1
ATOM 1376 O O . LEU A 1 172 ? 4.169 -11.158 4.084 1.00 97.19 172 LEU A O 1
ATOM 1380 N N . CYS A 1 173 ? 3.238 -9.607 5.388 1.00 98.25 173 CYS A N 1
ATOM 1381 C CA . CYS A 1 173 ? 2.930 -10.548 6.476 1.00 98.25 173 CYS A CA 1
ATOM 1382 C C . CYS A 1 173 ? 1.891 -11.615 6.068 1.00 98.25 173 CYS A C 1
ATOM 1384 O O . CYS A 1 173 ? 1.744 -12.624 6.759 1.00 98.25 173 CYS A O 1
ATOM 1386 N N . GLY A 1 174 ? 1.157 -11.399 4.970 1.00 97.06 174 GLY A N 1
ATOM 1387 C CA . GLY A 1 174 ? 0.266 -12.382 4.354 1.00 97.06 174 GLY A CA 1
ATOM 1388 C C . GLY A 1 174 ? 0.922 -13.297 3.321 1.00 97.06 174 GLY A C 1
ATOM 1389 O O . GLY A 1 174 ? 0.295 -14.274 2.916 1.00 97.06 174 GLY A O 1
ATOM 1390 N N . ASP A 1 175 ? 2.161 -13.023 2.907 1.00 97.19 175 ASP A N 1
ATOM 1391 C CA . ASP A 1 175 ? 2.883 -13.843 1.936 1.00 97.19 175 ASP A CA 1
ATOM 1392 C C . ASP A 1 175 ? 3.758 -14.872 2.661 1.00 97.19 175 ASP A C 1
ATOM 1394 O O . ASP A 1 175 ? 4.731 -14.536 3.340 1.00 97.19 175 ASP A O 1
ATOM 1398 N N . ARG A 1 176 ? 3.415 -16.155 2.500 1.00 97.75 176 ARG A N 1
ATOM 1399 C CA . ARG A 1 176 ? 4.159 -17.272 3.095 1.00 97.75 176 ARG A CA 1
ATOM 1400 C C . ARG A 1 176 ? 5.643 -17.235 2.728 1.00 97.75 176 ARG A C 1
ATOM 1402 O O . ARG A 1 176 ? 6.478 -17.427 3.604 1.00 97.75 176 ARG A O 1
ATOM 1409 N N . ASN A 1 177 ? 5.967 -16.998 1.459 1.00 96.81 177 ASN A N 1
ATOM 1410 C CA . ASN A 1 177 ? 7.345 -17.041 0.983 1.00 96.81 177 ASN A CA 1
ATOM 1411 C C . ASN A 1 177 ? 8.160 -15.890 1.574 1.00 96.81 177 ASN A C 1
ATOM 1413 O O . ASN A 1 177 ? 9.322 -16.082 1.925 1.00 96.81 177 ASN A O 1
ATOM 1417 N N . GLU A 1 178 ? 7.574 -14.696 1.688 1.00 96.75 178 GLU A N 1
ATOM 1418 C CA . GLU A 1 178 ? 8.260 -13.558 2.310 1.00 96.75 178 GLU A CA 1
ATOM 1419 C C . GLU A 1 178 ? 8.485 -13.783 3.805 1.00 96.75 178 GLU A C 1
ATOM 1421 O O . GLU A 1 178 ? 9.581 -13.519 4.296 1.00 96.75 178 GLU A O 1
ATOM 1426 N N . VAL A 1 179 ? 7.507 -14.347 4.521 1.00 97.25 179 VAL A N 1
ATOM 1427 C CA . VAL A 1 179 ? 7.670 -14.699 5.941 1.00 97.25 179 VAL A CA 1
ATOM 1428 C C . VAL A 1 179 ? 8.735 -15.785 6.135 1.00 97.25 179 VAL A C 1
ATOM 1430 O O . VAL A 1 179 ? 9.582 -15.653 7.018 1.00 97.25 179 VAL A O 1
ATOM 1433 N N . GLU A 1 180 ? 8.768 -16.818 5.290 1.00 96.25 180 GLU A N 1
ATOM 1434 C CA . GLU A 1 180 ? 9.794 -17.871 5.345 1.00 96.25 180 GLU A CA 1
ATOM 1435 C C . GLU A 1 180 ? 11.204 -17.332 5.025 1.00 96.25 180 GLU A C 1
ATOM 1437 O O . GLU A 1 180 ? 12.185 -17.736 5.656 1.00 96.25 180 GLU A O 1
ATOM 1442 N N . LYS A 1 181 ? 11.334 -16.345 4.124 1.00 95.19 181 LYS A N 1
ATOM 1443 C CA . LYS A 1 181 ? 12.614 -15.661 3.839 1.00 95.19 181 LYS A CA 1
ATOM 1444 C C . LYS A 1 181 ? 13.183 -14.900 5.040 1.00 95.19 181 LYS A C 1
ATOM 1446 O O . LYS A 1 181 ? 14.394 -14.688 5.083 1.00 95.19 181 LYS A O 1
ATOM 1451 N N . LEU A 1 182 ? 12.358 -14.521 6.021 1.00 93.44 182 LEU A N 1
ATOM 1452 C CA . LEU A 1 182 ? 12.828 -13.923 7.281 1.00 93.44 182 LEU A CA 1
ATOM 1453 C C . LEU A 1 182 ? 13.530 -14.934 8.201 1.00 93.44 182 LEU A C 1
ATOM 1455 O O . LEU A 1 182 ? 14.109 -14.526 9.215 1.00 93.44 182 LEU A O 1
ATOM 1459 N N . GLY A 1 183 ? 13.477 -16.226 7.862 1.00 93.69 183 GLY A N 1
ATOM 1460 C CA . GLY A 1 183 ? 14.002 -17.331 8.660 1.00 93.69 183 GLY A CA 1
ATOM 1461 C C . GLY A 1 183 ? 12.959 -18.012 9.546 1.00 93.69 183 GLY A C 1
ATOM 1462 O O . GLY A 1 183 ? 13.332 -18.886 10.323 1.00 93.69 183 GLY A O 1
ATOM 1463 N N . TYR A 1 184 ? 11.684 -17.632 9.433 1.00 95.62 184 TYR A N 1
ATOM 1464 C CA . TYR A 1 184 ? 10.588 -18.257 10.168 1.00 95.62 184 TYR A CA 1
ATOM 1465 C C . TYR A 1 184 ? 10.081 -19.518 9.472 1.00 95.62 184 TYR A C 1
ATOM 1467 O O . TYR A 1 184 ? 10.221 -19.686 8.261 1.00 95.62 184 TYR A O 1
ATOM 1475 N N . PHE A 1 185 ? 9.449 -20.399 10.241 1.00 96.81 185 PHE A N 1
ATOM 1476 C CA . PHE A 1 185 ? 8.747 -21.562 9.710 1.00 96.81 185 PHE A CA 1
ATOM 1477 C C . PHE A 1 185 ? 7.239 -21.316 9.735 1.00 96.81 185 PHE A C 1
ATOM 1479 O O . PHE A 1 185 ? 6.700 -20.904 10.759 1.00 96.81 185 PHE A O 1
ATOM 1486 N N . VAL A 1 186 ? 6.543 -21.597 8.631 1.00 97.44 186 VAL A N 1
ATOM 1487 C CA . VAL A 1 186 ? 5.082 -21.469 8.552 1.00 97.44 186 VAL A CA 1
ATOM 1488 C C . VAL A 1 186 ? 4.465 -22.847 8.333 1.00 97.44 186 VAL A C 1
ATOM 1490 O O . VAL A 1 186 ? 4.728 -23.504 7.326 1.00 97.44 186 VAL A O 1
ATOM 1493 N N . ASN A 1 187 ? 3.606 -23.304 9.245 1.00 95.75 187 ASN A N 1
ATOM 1494 C CA . ASN A 1 187 ? 2.966 -24.618 9.114 1.00 95.75 187 ASN A CA 1
ATOM 1495 C C . ASN A 1 187 ? 1.785 -24.603 8.113 1.00 95.75 187 ASN A C 1
ATOM 1497 O O . ASN A 1 187 ? 1.481 -23.578 7.496 1.00 95.75 187 ASN A O 1
ATOM 1501 N N . SER A 1 188 ? 1.105 -25.739 7.926 1.00 94.69 188 SER A N 1
ATOM 1502 C CA . SER A 1 188 ? -0.065 -25.851 7.033 1.00 94.69 188 SER A CA 1
ATOM 1503 C C . SER A 1 188 ? -1.248 -24.973 7.446 1.00 94.69 188 SER A C 1
ATOM 1505 O O . SER A 1 188 ? -1.995 -24.527 6.581 1.00 94.69 188 SER A O 1
ATOM 1507 N N . ASP A 1 189 ? -1.381 -24.686 8.740 1.00 93.19 189 ASP A N 1
ATOM 1508 C CA . ASP A 1 189 ? -2.495 -23.926 9.322 1.00 93.19 189 ASP A CA 1
ATOM 1509 C C . ASP A 1 189 ? -2.236 -22.407 9.321 1.00 93.19 189 ASP A C 1
ATOM 1511 O O . ASP A 1 189 ? -3.044 -21.621 9.818 1.00 93.19 189 ASP A O 1
ATOM 1515 N N . GLY A 1 190 ? -1.095 -21.980 8.766 1.00 95.06 190 GLY A N 1
ATOM 1516 C CA . GLY A 1 190 ? -0.686 -20.578 8.713 1.00 95.06 190 GLY A CA 1
ATOM 1517 C C . GLY A 1 190 ? -0.169 -20.038 10.047 1.00 95.06 190 GLY A C 1
ATOM 1518 O O . GLY A 1 190 ? -0.115 -18.825 10.227 1.00 95.06 190 GLY A O 1
ATOM 1519 N N . LEU A 1 191 ? 0.207 -20.907 10.985 1.00 96.25 191 LEU A N 1
ATOM 1520 C CA . LEU A 1 191 ? 0.908 -20.511 12.203 1.00 96.25 191 LEU A CA 1
ATOM 1521 C C . LEU A 1 191 ? 2.396 -20.320 11.901 1.00 96.25 191 LEU A C 1
ATOM 1523 O O . LEU A 1 191 ? 3.005 -21.135 11.202 1.00 96.25 191 LEU A O 1
ATOM 1527 N N . VAL A 1 192 ? 2.959 -19.229 12.415 1.00 96.81 192 VAL A N 1
ATOM 1528 C CA . VAL A 1 192 ? 4.351 -18.820 12.210 1.00 96.81 192 VAL A CA 1
ATOM 1529 C C . VAL A 1 192 ? 5.141 -19.133 13.473 1.00 96.81 192 VAL A C 1
ATOM 1531 O O . VAL A 1 192 ? 4.752 -18.722 14.563 1.00 96.81 192 VAL A O 1
ATOM 1534 N N . PHE A 1 193 ? 6.263 -19.822 13.314 1.00 96.06 193 PHE A N 1
ATOM 1535 C CA . PHE A 1 193 ? 7.165 -20.244 14.381 1.00 96.06 193 PHE A CA 1
ATOM 1536 C C . PHE A 1 193 ? 8.547 -19.641 14.157 1.00 96.06 193 PHE A C 1
ATOM 1538 O O . PHE A 1 193 ? 8.950 -19.412 13.010 1.00 96.06 193 PHE A O 1
ATOM 1545 N N . GLU A 1 194 ? 9.293 -19.420 15.241 1.00 92.94 194 GLU A N 1
ATOM 1546 C CA . GLU A 1 194 ? 10.671 -18.949 15.125 1.00 92.94 194 GLU A CA 1
ATOM 1547 C C . GLU A 1 194 ? 11.525 -19.979 14.372 1.00 92.94 194 GLU A C 1
ATOM 1549 O O . GLU A 1 194 ? 12.263 -19.619 13.454 1.00 92.94 194 GLU A O 1
ATOM 1554 N N . LYS A 1 195 ? 11.373 -21.268 14.702 1.00 92.88 195 LYS A N 1
ATOM 1555 C CA . LYS A 1 195 ? 12.020 -22.400 14.033 1.00 92.88 195 LYS A CA 1
ATOM 1556 C C . LYS A 1 195 ? 11.073 -23.589 13.891 1.00 92.88 195 LYS A C 1
ATOM 1558 O O . LYS A 1 195 ? 10.076 -23.741 14.592 1.00 92.88 195 LYS A O 1
ATOM 1563 N N . MET A 1 196 ? 11.413 -24.486 12.967 1.00 90.94 196 MET A N 1
ATOM 1564 C CA . MET A 1 196 ? 10.690 -25.746 12.813 1.00 90.94 196 MET A CA 1
ATOM 1565 C C . MET A 1 196 ? 10.878 -26.622 14.061 1.00 90.94 196 MET A C 1
ATOM 1567 O O . MET A 1 196 ? 12.007 -26.978 14.396 1.00 90.94 196 MET A O 1
ATOM 1571 N N . GLY A 1 197 ? 9.770 -27.010 14.695 1.00 88.81 197 GLY A N 1
ATOM 1572 C CA . GLY A 1 197 ? 9.761 -27.847 15.899 1.00 88.81 197 GLY A CA 1
ATOM 1573 C C . GLY A 1 197 ? 9.517 -27.089 17.205 1.00 88.81 197 GLY A C 1
ATOM 1574 O O . GLY A 1 197 ? 9.407 -27.745 18.237 1.00 88.81 197 GLY A O 1
ATOM 1575 N N . ASP A 1 198 ? 9.405 -25.758 17.165 1.00 91.94 198 ASP A N 1
ATOM 1576 C CA . ASP A 1 198 ? 8.945 -24.980 18.317 1.00 91.94 198 ASP A CA 1
ATOM 1577 C C . ASP A 1 198 ? 7.478 -25.312 18.637 1.00 91.94 198 ASP A C 1
ATOM 1579 O O . ASP A 1 198 ? 6.675 -25.564 17.735 1.00 91.94 198 ASP A O 1
ATOM 1583 N N . GLU A 1 199 ? 7.135 -25.332 19.927 1.00 91.38 199 GLU A N 1
ATOM 1584 C CA . GLU A 1 199 ? 5.791 -25.705 20.391 1.00 91.38 199 GLU A CA 1
ATOM 1585 C C . GLU A 1 199 ? 4.783 -24.559 20.228 1.00 91.38 199 GLU A C 1
ATOM 1587 O O . GLU A 1 199 ? 3.633 -24.796 19.861 1.00 91.38 199 GLU A O 1
ATOM 1592 N N . GLU A 1 200 ? 5.226 -23.318 20.446 1.00 91.38 200 GLU A N 1
ATOM 1593 C CA . GLU A 1 200 ? 4.363 -22.137 20.474 1.00 91.38 200 GLU A CA 1
ATOM 1594 C C . GLU A 1 200 ? 4.587 -21.243 19.244 1.00 91.38 200 GLU A C 1
ATOM 1596 O O . GLU A 1 200 ? 5.733 -20.905 18.923 1.00 91.38 200 GLU A O 1
ATOM 1601 N N . PRO A 1 201 ? 3.516 -20.828 18.544 1.00 93.62 201 PRO A N 1
ATOM 1602 C CA . PRO A 1 201 ? 3.633 -19.905 17.428 1.00 93.62 201 PRO A CA 1
ATOM 1603 C C . PRO A 1 201 ? 3.897 -18.476 17.917 1.00 93.62 201 PRO A C 1
ATOM 1605 O O . PRO A 1 201 ? 3.320 -18.015 18.899 1.00 93.62 201 PRO A O 1
ATOM 1608 N N . ILE A 1 202 ? 4.717 -17.736 17.173 1.00 93.25 202 ILE A N 1
ATOM 1609 C CA . ILE A 1 202 ? 4.975 -16.310 17.425 1.00 93.25 202 ILE A CA 1
ATOM 1610 C C . ILE A 1 202 ? 3.912 -15.410 16.791 1.00 93.25 202 ILE A C 1
ATOM 1612 O O . ILE A 1 202 ? 3.703 -14.285 17.236 1.00 93.25 202 ILE A O 1
ATOM 1616 N N . ALA A 1 203 ? 3.266 -15.885 15.722 1.00 94.81 203 ALA A N 1
ATOM 1617 C CA . ALA A 1 203 ? 2.312 -15.107 14.947 1.00 94.81 203 ALA A CA 1
ATOM 1618 C C . ALA A 1 203 ? 1.402 -16.005 14.102 1.00 94.81 203 ALA A C 1
ATOM 1620 O O . ALA A 1 203 ? 1.643 -17.201 13.924 1.00 94.81 203 ALA A O 1
ATOM 1621 N N . LYS A 1 204 ? 0.384 -15.387 13.502 1.00 95.38 204 LYS A N 1
ATOM 1622 C CA . LYS A 1 204 ? -0.409 -15.973 12.421 1.00 95.38 204 LYS A CA 1
ATOM 1623 C C . LYS A 1 204 ? -0.135 -15.252 11.102 1.00 95.38 204 LYS A C 1
ATOM 1625 O O . LYS A 1 204 ? -0.075 -14.016 11.058 1.00 95.38 204 LYS A O 1
ATOM 1630 N N . LEU A 1 205 ? 0.030 -16.035 10.037 1.00 97.62 205 LEU A N 1
ATOM 1631 C CA . LEU A 1 205 ? 0.194 -15.556 8.670 1.00 97.62 205 LEU A CA 1
ATOM 1632 C C . LEU A 1 205 ? -1.066 -14.799 8.242 1.00 97.62 205 LEU A C 1
ATOM 1634 O O . LEU A 1 205 ? -2.186 -15.275 8.433 1.00 97.62 205 LEU A O 1
ATOM 1638 N N . GLY A 1 206 ? -0.879 -13.629 7.645 1.00 97.06 206 GLY A N 1
ATOM 1639 C CA . GLY A 1 206 ? -1.966 -12.847 7.070 1.00 97.06 206 GLY A CA 1
ATOM 1640 C C . GLY A 1 206 ? -1.621 -11.366 6.951 1.00 97.06 206 GLY A C 1
ATOM 1641 O O . GLY A 1 206 ? -0.771 -10.845 7.671 1.00 97.06 206 GLY A O 1
ATOM 1642 N N . ALA A 1 207 ? -2.273 -10.676 6.022 1.00 97.12 207 ALA A N 1
ATOM 1643 C CA . ALA A 1 207 ? -2.048 -9.249 5.833 1.00 97.12 207 ALA A CA 1
ATOM 1644 C C . ALA A 1 207 ? -2.631 -8.435 6.999 1.00 97.12 207 ALA A C 1
ATOM 1646 O O . ALA A 1 207 ? -3.632 -8.819 7.609 1.00 97.12 207 ALA A O 1
ATOM 1647 N N . ARG A 1 208 ? -2.004 -7.298 7.298 1.00 96.62 208 ARG A N 1
ATOM 1648 C CA . ARG A 1 208 ? -2.535 -6.253 8.183 1.00 96.62 208 ARG A CA 1
ATOM 1649 C C . ARG A 1 208 ? -2.985 -5.061 7.339 1.00 96.62 208 ARG A C 1
ATOM 1651 O O . ARG A 1 208 ? -2.488 -4.856 6.231 1.00 96.62 208 ARG A O 1
ATOM 1658 N N . LYS A 1 209 ? -3.926 -4.275 7.858 1.00 95.06 209 LYS A N 1
ATOM 1659 C CA . LYS A 1 209 ? -4.353 -3.013 7.242 1.00 95.06 209 LYS A CA 1
ATOM 1660 C C . LYS A 1 209 ? -3.371 -1.924 7.664 1.00 95.06 209 LYS A C 1
ATOM 1662 O O . LYS A 1 209 ? -3.023 -1.856 8.836 1.00 95.06 209 LYS A O 1
ATOM 1667 N N . ALA A 1 210 ? -2.920 -1.077 6.744 1.00 96.25 210 ALA A N 1
ATOM 1668 C CA . ALA A 1 210 ? -1.978 -0.006 7.063 1.00 96.25 210 ALA A CA 1
ATOM 1669 C C . ALA A 1 210 ? -2.573 1.369 6.759 1.00 96.25 210 ALA A C 1
ATOM 1671 O O . ALA A 1 210 ? -3.093 1.590 5.668 1.00 96.25 210 ALA A O 1
ATOM 1672 N N . ILE A 1 211 ? -2.450 2.293 7.711 1.00 96.62 211 ILE A N 1
ATOM 1673 C CA . ILE A 1 211 ? -2.737 3.717 7.525 1.00 96.62 211 ILE A CA 1
ATOM 1674 C C . ILE A 1 211 ? -1.395 4.437 7.532 1.00 96.62 211 ILE A C 1
ATOM 1676 O O . ILE A 1 211 ? -0.689 4.435 8.540 1.00 96.62 211 ILE A O 1
ATOM 1680 N N . LEU A 1 212 ? -1.037 5.021 6.393 1.00 96.75 212 LEU A N 1
ATOM 1681 C CA . LEU A 1 212 ? 0.264 5.636 6.167 1.00 96.75 212 LEU A CA 1
ATOM 1682 C C . LEU A 1 212 ? 0.097 7.142 5.990 1.00 96.75 212 LEU A C 1
ATOM 1684 O O . LEU A 1 212 ? -0.660 7.584 5.127 1.00 96.75 212 LEU A O 1
ATOM 1688 N N . ASN A 1 213 ? 0.826 7.927 6.775 1.00 95.69 213 ASN A N 1
ATOM 1689 C CA . ASN A 1 213 ? 0.821 9.380 6.675 1.00 95.69 213 ASN A CA 1
ATOM 1690 C C . ASN A 1 213 ? 2.252 9.925 6.634 1.00 95.69 213 ASN A C 1
ATOM 1692 O O . ASN A 1 213 ? 3.140 9.427 7.323 1.00 95.69 213 ASN A O 1
ATOM 1696 N N . ASP A 1 214 ? 2.467 10.929 5.787 1.00 95.62 214 ASP A N 1
ATOM 1697 C CA . ASP A 1 214 ? 3.704 11.699 5.718 1.00 95.62 214 ASP A CA 1
ATOM 1698 C C . ASP A 1 214 ? 3.390 13.100 5.170 1.00 95.62 214 ASP A C 1
ATOM 1700 O O . ASP A 1 214 ? 2.433 13.286 4.416 1.00 95.62 214 ASP A O 1
ATOM 1704 N N . LEU A 1 215 ? 4.196 14.094 5.545 1.00 95.25 215 LEU A N 1
ATOM 1705 C CA . LEU A 1 215 ? 4.051 15.475 5.075 1.00 95.25 215 LEU A CA 1
ATOM 1706 C C . LEU A 1 215 ? 4.707 15.705 3.706 1.00 95.25 215 LEU A C 1
ATOM 1708 O O . LEU A 1 215 ? 4.385 16.678 3.028 1.00 95.25 215 LEU A O 1
ATOM 1712 N N . SER A 1 216 ? 5.660 14.858 3.310 1.00 93.62 216 SER A N 1
ATOM 1713 C CA . SER A 1 216 ? 6.405 14.995 2.059 1.00 93.62 216 SER A CA 1
ATOM 1714 C C . SER A 1 216 ? 5.586 14.470 0.874 1.00 93.62 216 SER A C 1
ATOM 1716 O O . SER A 1 216 ? 5.298 13.274 0.823 1.00 93.62 216 SER A O 1
ATOM 1718 N N . PRO A 1 217 ? 5.291 15.298 -0.148 1.00 94.44 217 PRO A N 1
ATOM 1719 C CA . PRO A 1 217 ? 4.582 14.836 -1.344 1.00 94.44 217 PRO A CA 1
ATOM 1720 C C . PRO A 1 217 ? 5.315 13.713 -2.089 1.00 94.44 217 PRO A C 1
ATOM 1722 O O . PRO A 1 217 ? 4.696 12.831 -2.672 1.00 94.44 217 PRO A O 1
ATOM 1725 N N . ALA A 1 218 ? 6.652 13.719 -2.057 1.00 93.44 218 ALA A N 1
ATOM 1726 C CA . ALA A 1 218 ? 7.446 12.654 -2.663 1.00 93.44 218 ALA A CA 1
ATOM 1727 C C . ALA A 1 218 ? 7.327 11.340 -1.873 1.00 93.44 218 ALA A C 1
ATOM 1729 O O . ALA A 1 218 ? 7.250 10.271 -2.476 1.00 93.44 218 ALA A O 1
ATOM 1730 N N . ALA A 1 219 ? 7.294 11.415 -0.538 1.00 94.44 219 ALA A N 1
ATOM 1731 C CA . ALA A 1 219 ? 7.078 10.257 0.327 1.00 94.44 219 ALA A CA 1
ATOM 1732 C C . ALA A 1 219 ? 5.706 9.635 0.068 1.00 94.44 219 ALA A C 1
ATOM 1734 O O . ALA A 1 219 ? 5.626 8.452 -0.256 1.00 94.44 219 ALA A O 1
ATOM 1735 N N . THR A 1 220 ? 4.649 10.448 0.129 1.00 94.00 220 THR A N 1
ATOM 1736 C CA . THR A 1 220 ? 3.270 9.986 -0.054 1.00 94.00 220 THR A CA 1
ATOM 1737 C C . THR A 1 220 ? 3.032 9.438 -1.455 1.00 94.00 220 THR A C 1
ATOM 1739 O O . THR A 1 220 ? 2.416 8.384 -1.583 1.00 94.00 220 THR A O 1
ATOM 1742 N N . PHE A 1 221 ? 3.595 10.061 -2.497 1.00 94.31 221 PHE A N 1
ATOM 1743 C CA . PHE A 1 221 ? 3.542 9.527 -3.860 1.00 94.31 221 PHE A CA 1
ATOM 1744 C C . PHE A 1 221 ? 4.191 8.140 -3.956 1.00 94.31 221 PHE A C 1
ATOM 1746 O O . PHE A 1 221 ? 3.601 7.208 -4.503 1.00 94.31 221 PHE A O 1
ATOM 1753 N N . ILE A 1 222 ? 5.392 7.967 -3.398 1.00 94.69 222 ILE A N 1
ATOM 1754 C CA . ILE A 1 222 ? 6.085 6.673 -3.400 1.00 94.69 222 ILE A CA 1
ATOM 1755 C C . ILE A 1 222 ? 5.305 5.634 -2.576 1.00 94.69 222 ILE A C 1
ATOM 1757 O O . ILE A 1 222 ? 5.124 4.504 -3.027 1.00 94.69 222 ILE A O 1
ATOM 1761 N N . ALA A 1 223 ? 4.833 6.007 -1.384 1.00 95.44 223 ALA A N 1
ATOM 1762 C CA . ALA A 1 223 ? 4.062 5.140 -0.500 1.00 95.44 223 ALA A CA 1
ATOM 1763 C C . ALA A 1 223 ? 2.766 4.661 -1.164 1.00 95.44 223 ALA A C 1
ATOM 1765 O O . ALA A 1 223 ? 2.479 3.465 -1.124 1.00 95.44 223 ALA A O 1
ATOM 1766 N N . TYR A 1 224 ? 2.030 5.567 -1.815 1.00 94.56 224 TYR A N 1
ATOM 1767 C CA . TYR A 1 224 ? 0.828 5.245 -2.579 1.00 94.56 224 TYR A CA 1
ATOM 1768 C C . TYR A 1 224 ? 1.132 4.206 -3.659 1.00 94.56 224 TYR A C 1
ATOM 1770 O O . TYR A 1 224 ? 0.506 3.151 -3.685 1.00 94.56 224 TYR A O 1
ATOM 1778 N N . ASN A 1 225 ? 2.148 4.441 -4.493 1.00 92.62 225 ASN A N 1
ATOM 1779 C CA . ASN A 1 225 ? 2.484 3.530 -5.590 1.00 92.62 225 ASN A CA 1
ATOM 1780 C C . ASN A 1 225 ? 2.976 2.154 -5.111 1.00 92.62 225 ASN A C 1
ATOM 1782 O O . ASN A 1 225 ? 2.687 1.155 -5.759 1.00 92.62 225 ASN A O 1
ATOM 1786 N N . TYR A 1 226 ? 3.680 2.065 -3.976 1.00 92.88 226 TYR A N 1
ATOM 1787 C CA . TYR A 1 226 ? 4.076 0.762 -3.421 1.00 92.88 226 TYR A CA 1
ATOM 1788 C C . TYR A 1 226 ? 2.910 -0.048 -2.856 1.00 92.88 226 TYR A C 1
ATOM 1790 O O . TYR A 1 226 ? 2.988 -1.273 -2.830 1.00 92.88 226 TYR A O 1
ATOM 1798 N N . ASN A 1 227 ? 1.888 0.626 -2.329 1.00 93.44 227 ASN A N 1
ATOM 1799 C CA . ASN A 1 227 ? 0.824 -0.014 -1.556 1.00 93.44 227 ASN A CA 1
ATOM 1800 C C . ASN A 1 227 ? -0.500 -0.121 -2.316 1.00 93.44 227 ASN A C 1
ATOM 1802 O O . ASN A 1 227 ? -1.416 -0.780 -1.825 1.00 93.44 227 ASN A O 1
ATOM 1806 N N . THR A 1 228 ? -0.606 0.510 -3.484 1.00 90.38 228 THR A N 1
ATOM 1807 C CA . THR A 1 228 ? -1.792 0.438 -4.337 1.00 90.38 228 THR A CA 1
ATOM 1808 C C . THR A 1 228 ? -1.756 -0.853 -5.149 1.00 90.38 228 THR A C 1
ATOM 1810 O O . THR A 1 228 ? -0.760 -1.113 -5.830 1.00 90.38 228 THR A O 1
ATOM 1813 N N . PRO A 1 229 ? -2.818 -1.674 -5.108 1.00 85.06 229 PRO A N 1
ATOM 1814 C CA . PRO A 1 229 ? -2.895 -2.857 -5.947 1.00 85.06 229 PRO A CA 1
ATOM 1815 C C . PRO A 1 229 ? -2.905 -2.448 -7.422 1.00 85.06 229 PRO A C 1
ATOM 1817 O O . PRO A 1 229 ? -3.636 -1.547 -7.829 1.00 85.06 229 PRO A O 1
ATOM 1820 N N . VAL A 1 230 ? -2.108 -3.141 -8.230 1.00 84.38 230 VAL A N 1
ATOM 1821 C CA . VAL A 1 230 ? -2.069 -2.954 -9.683 1.00 84.38 230 VAL A CA 1
ATOM 1822 C C . VAL A 1 230 ? -2.615 -4.211 -10.342 1.00 84.38 230 VAL A C 1
ATOM 1824 O O . VAL A 1 230 ? -2.193 -5.322 -10.017 1.00 84.38 230 VAL A O 1
ATOM 1827 N N . ASP A 1 231 ? -3.535 -4.044 -11.293 1.00 87.62 231 ASP A N 1
ATOM 1828 C CA . ASP A 1 231 ? -3.918 -5.130 -12.193 1.00 87.62 231 ASP A CA 1
ATOM 1829 C C . ASP A 1 231 ? -2.765 -5.375 -13.172 1.00 87.62 231 ASP A C 1
ATOM 1831 O O . ASP A 1 231 ? -2.617 -4.697 -14.191 1.00 87.62 231 ASP A O 1
ATOM 1835 N N . VAL A 1 232 ? -1.915 -6.338 -12.819 1.00 89.94 232 VAL A N 1
ATOM 1836 C CA . VAL A 1 232 ? -0.712 -6.685 -13.583 1.00 89.94 232 VAL A CA 1
ATOM 1837 C C . VAL A 1 232 ? -1.063 -7.122 -15.007 1.00 89.94 232 VAL A C 1
ATOM 1839 O O . VAL A 1 232 ? -0.326 -6.804 -15.936 1.00 89.94 232 VAL A O 1
ATOM 1842 N N . ILE A 1 233 ? -2.203 -7.795 -15.200 1.00 91.25 233 ILE A N 1
ATOM 1843 C CA . ILE A 1 233 ? -2.634 -8.290 -16.514 1.00 91.25 233 ILE A CA 1
ATOM 1844 C C . ILE A 1 233 ? -3.101 -7.122 -17.379 1.00 91.25 233 ILE A C 1
ATOM 1846 O O . ILE A 1 233 ? -2.726 -7.021 -18.549 1.00 91.25 233 ILE A O 1
ATOM 1850 N N . ALA A 1 234 ? -3.911 -6.222 -16.817 1.00 92.56 234 ALA A N 1
ATOM 1851 C CA . ALA A 1 234 ? -4.335 -5.022 -17.527 1.00 92.56 234 ALA A CA 1
ATOM 1852 C C . ALA A 1 234 ? -3.141 -4.120 -17.868 1.00 92.56 234 ALA A C 1
ATOM 1854 O O . ALA A 1 234 ? -3.076 -3.617 -18.990 1.00 92.56 234 ALA A O 1
ATOM 1855 N N . PHE A 1 235 ? -2.190 -3.966 -16.939 1.00 91.12 235 PHE A N 1
ATOM 1856 C CA . PHE A 1 235 ? -0.960 -3.209 -17.158 1.00 91.12 235 PHE A CA 1
ATOM 1857 C C . PHE A 1 235 ? -0.116 -3.807 -18.286 1.00 91.12 235 PHE A C 1
ATOM 1859 O O . PHE A 1 235 ? 0.249 -3.090 -19.212 1.00 91.12 235 PHE A O 1
ATOM 1866 N N . GLU A 1 236 ? 0.163 -5.114 -18.253 1.00 94.75 236 GLU A N 1
ATOM 1867 C CA . GLU A 1 236 ? 0.951 -5.789 -19.290 1.00 94.75 236 GLU A CA 1
ATOM 1868 C C . GLU A 1 236 ? 0.281 -5.685 -20.665 1.00 94.75 236 GLU A C 1
ATOM 1870 O O . GLU A 1 236 ? 0.940 -5.387 -21.662 1.00 94.75 236 GLU A O 1
ATOM 1875 N N . ARG A 1 237 ? -1.041 -5.879 -20.726 1.00 95.94 237 ARG A N 1
ATOM 1876 C CA . ARG A 1 237 ? -1.810 -5.719 -21.964 1.00 95.94 237 ARG A CA 1
ATOM 1877 C C . ARG A 1 237 ? -1.663 -4.310 -22.533 1.00 95.94 237 ARG A C 1
ATOM 1879 O O . ARG A 1 237 ? -1.422 -4.166 -23.728 1.00 95.94 237 ARG A O 1
ATOM 1886 N N . GLU A 1 238 ? -1.828 -3.290 -21.696 1.00 96.56 238 GLU A N 1
ATOM 1887 C CA . GLU A 1 238 ? -1.761 -1.898 -22.138 1.00 96.56 238 GLU A CA 1
ATOM 1888 C C . GLU A 1 238 ? -0.336 -1.489 -22.526 1.00 96.56 238 GLU A C 1
ATOM 1890 O O . GLU A 1 238 ? -0.140 -0.837 -23.549 1.00 96.56 238 GLU A O 1
ATOM 1895 N N . ALA A 1 239 ? 0.669 -1.944 -21.776 1.00 96.31 239 ALA A N 1
ATOM 1896 C CA . ALA A 1 239 ? 2.072 -1.729 -22.107 1.00 96.31 239 ALA A CA 1
ATOM 1897 C C . ALA A 1 239 ? 2.427 -2.335 -23.474 1.00 96.31 239 ALA A C 1
ATOM 1899 O O . ALA A 1 239 ? 3.024 -1.652 -24.303 1.00 96.31 239 ALA A O 1
ATOM 1900 N N . ASN A 1 240 ? 2.014 -3.578 -23.743 1.00 97.44 240 ASN A N 1
ATOM 1901 C CA . ASN A 1 240 ? 2.245 -4.218 -25.040 1.00 97.44 240 ASN A CA 1
ATOM 1902 C C . ASN A 1 240 ? 1.508 -3.497 -26.175 1.00 97.44 240 ASN A C 1
ATOM 1904 O O . ASN A 1 240 ? 2.106 -3.265 -27.218 1.00 97.44 240 ASN A O 1
ATOM 1908 N N . ARG A 1 241 ? 0.263 -3.053 -25.954 1.00 98.06 241 ARG A N 1
ATOM 1909 C CA . ARG A 1 241 ? -0.485 -2.259 -26.942 1.00 98.06 241 ARG A CA 1
ATOM 1910 C C . ARG A 1 241 ? 0.274 -0.988 -27.341 1.00 98.06 241 ARG A C 1
ATOM 1912 O O . ARG A 1 241 ? 0.368 -0.688 -28.526 1.00 98.06 241 ARG A O 1
ATOM 1919 N N . ILE A 1 242 ? 0.808 -0.256 -26.360 1.00 97.62 242 ILE A N 1
ATOM 1920 C CA . ILE A 1 242 ? 1.591 0.966 -26.599 1.00 97.62 242 ILE A CA 1
ATOM 1921 C C . ILE A 1 242 ? 2.896 0.638 -27.335 1.00 97.62 242 ILE A C 1
ATOM 1923 O O . ILE A 1 242 ? 3.271 1.357 -28.257 1.00 97.62 242 ILE A O 1
ATOM 1927 N N . LEU A 1 243 ? 3.592 -0.437 -26.954 1.00 96.94 243 LEU A N 1
ATOM 1928 C CA . LEU A 1 243 ? 4.819 -0.860 -27.636 1.00 96.94 243 LEU A CA 1
ATOM 1929 C C . LEU A 1 243 ? 4.563 -1.253 -29.095 1.00 96.94 243 LEU A C 1
ATOM 1931 O O . LEU A 1 243 ? 5.346 -0.867 -29.958 1.00 96.94 243 LEU A O 1
ATOM 1935 N N . ASP A 1 244 ? 3.470 -1.965 -29.370 1.00 97.06 244 ASP A N 1
ATOM 1936 C CA . ASP A 1 244 ? 3.073 -2.348 -30.726 1.00 97.06 244 ASP A CA 1
ATOM 1937 C C . ASP A 1 244 ? 2.742 -1.114 -31.580 1.00 97.06 244 ASP A C 1
ATOM 1939 O O . ASP A 1 244 ? 3.180 -1.026 -32.725 1.00 97.06 244 ASP A O 1
ATOM 1943 N N . GLU A 1 245 ? 2.034 -0.131 -31.012 1.00 97.88 245 GLU A N 1
ATOM 1944 C CA . GLU A 1 245 ? 1.720 1.146 -31.672 1.00 97.88 245 GLU A CA 1
ATOM 1945 C C . GLU A 1 245 ? 2.997 1.932 -32.015 1.00 97.88 245 GLU A C 1
ATOM 1947 O O . GLU A 1 245 ? 3.169 2.404 -33.141 1.00 97.88 245 GLU A O 1
ATOM 1952 N N . VAL A 1 246 ? 3.943 2.008 -31.072 1.00 96.69 246 VAL A N 1
ATOM 1953 C CA . VAL A 1 246 ? 5.239 2.667 -31.289 1.00 96.69 246 VAL A CA 1
ATOM 1954 C C . VAL A 1 246 ? 6.088 1.916 -32.317 1.00 96.69 246 VAL A C 1
ATOM 1956 O O . VAL A 1 246 ? 6.745 2.553 -33.138 1.00 96.69 246 VAL A O 1
ATOM 1959 N N . GLU A 1 247 ? 6.096 0.581 -32.306 1.00 94.94 247 GLU A N 1
ATOM 1960 C CA . GLU A 1 247 ? 6.810 -0.218 -33.309 1.00 94.94 247 GLU A CA 1
ATOM 1961 C C . GLU A 1 247 ? 6.179 -0.016 -34.699 1.00 94.94 247 GLU A C 1
ATOM 1963 O O . GLU A 1 247 ? 6.906 0.189 -35.668 1.00 94.94 247 GLU A O 1
ATOM 1968 N N . GLU A 1 248 ? 4.850 0.016 -34.822 1.00 95.94 248 GLU A N 1
ATOM 1969 C CA . GLU A 1 248 ? 4.172 0.273 -36.100 1.00 95.94 248 GLU A CA 1
ATOM 1970 C C . GLU A 1 248 ? 4.519 1.660 -36.672 1.00 95.94 248 GLU A C 1
ATOM 1972 O O . GLU A 1 248 ? 4.799 1.787 -37.869 1.00 95.94 248 GLU A O 1
ATOM 1977 N N . GLU A 1 249 ? 4.571 2.691 -35.825 1.00 96.94 249 GLU A N 1
ATOM 1978 C CA . GLU A 1 249 ? 4.888 4.059 -36.246 1.00 96.94 249 GLU A CA 1
ATOM 1979 C C . GLU A 1 249 ? 6.390 4.280 -36.501 1.00 96.94 249 GLU A C 1
ATOM 1981 O O . GLU A 1 249 ? 6.777 4.939 -37.474 1.00 96.94 249 GLU A O 1
ATOM 1986 N N . CYS A 1 250 ? 7.256 3.743 -35.636 1.00 95.81 250 CYS A N 1
ATOM 1987 C CA . CYS A 1 250 ? 8.665 4.134 -35.559 1.00 95.81 250 CYS A CA 1
ATOM 1988 C C . CYS A 1 250 ? 9.662 3.046 -35.983 1.00 95.81 250 CYS A C 1
ATOM 1990 O O . CYS A 1 250 ? 10.843 3.368 -36.147 1.00 95.81 250 CYS A O 1
ATOM 1992 N N . ALA A 1 251 ? 9.258 1.784 -36.203 1.00 94.19 251 ALA A N 1
ATOM 1993 C CA . ALA A 1 251 ? 10.214 0.703 -36.498 1.00 94.19 251 ALA A CA 1
ATOM 1994 C C . ALA A 1 251 ? 11.076 0.986 -37.732 1.00 94.19 251 ALA A C 1
ATOM 1996 O O . ALA A 1 251 ? 12.256 0.637 -37.750 1.00 94.19 251 ALA A O 1
ATOM 1997 N N . TRP A 1 252 ? 10.531 1.679 -38.737 1.00 93.44 252 TRP A N 1
ATOM 1998 C CA . TRP A 1 252 ? 11.259 2.029 -39.959 1.00 93.44 252 TRP A CA 1
ATOM 1999 C C . TRP A 1 252 ? 12.532 2.851 -39.694 1.00 93.44 252 TRP A C 1
ATOM 2001 O O . TRP A 1 252 ? 13.470 2.773 -40.486 1.00 93.44 252 TRP A O 1
ATOM 2011 N N . MET A 1 253 ? 12.599 3.606 -38.588 1.00 93.69 253 MET A N 1
ATOM 2012 C CA . MET A 1 253 ? 13.790 4.372 -38.190 1.00 93.69 253 MET A CA 1
ATOM 2013 C C . MET A 1 253 ? 14.932 3.479 -37.690 1.00 93.69 253 MET A C 1
ATOM 2015 O O . MET A 1 253 ? 16.090 3.896 -37.677 1.00 93.69 253 MET A O 1
ATOM 2019 N N . TYR A 1 254 ? 14.611 2.252 -37.279 1.00 93.19 254 TYR A N 1
ATOM 2020 C CA . TYR A 1 254 ? 15.538 1.272 -36.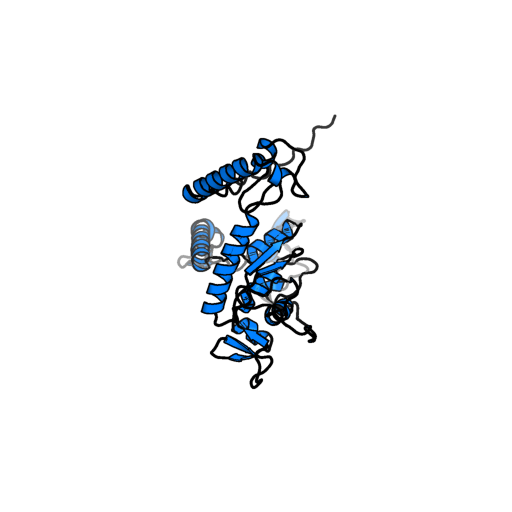717 1.00 93.19 254 TYR A CA 1
ATOM 2021 C C . TYR A 1 254 ? 15.784 0.090 -37.666 1.00 93.19 254 TYR A C 1
ATOM 2023 O O . TYR A 1 254 ? 16.388 -0.913 -37.277 1.00 93.19 254 TYR A O 1
ATOM 2031 N N . GLU A 1 255 ? 15.351 0.204 -38.921 1.00 93.81 255 GLU A N 1
ATOM 2032 C CA . GLU A 1 255 ? 15.557 -0.785 -39.974 1.00 93.81 255 GLU A CA 1
ATOM 2033 C C . GLU A 1 255 ? 16.550 -0.284 -41.029 1.00 93.81 255 GLU A C 1
ATOM 2035 O O . GLU A 1 255 ? 16.627 0.902 -41.340 1.00 93.81 255 GLU A O 1
ATOM 2040 N N . THR A 1 256 ? 17.302 -1.206 -41.628 1.00 93.25 256 THR A N 1
ATOM 2041 C CA . THR A 1 256 ? 18.196 -0.920 -42.757 1.00 93.25 256 THR A CA 1
ATOM 2042 C C . THR A 1 256 ? 18.173 -2.048 -43.787 1.00 93.25 256 THR A C 1
ATOM 2044 O O . THR A 1 256 ? 17.781 -3.177 -43.484 1.00 93.25 256 THR A O 1
ATOM 2047 N N . TRP A 1 257 ? 18.590 -1.756 -45.019 1.00 94.19 257 TRP A N 1
ATOM 2048 C CA . TRP A 1 257 ? 18.761 -2.765 -46.063 1.00 94.19 257 TRP A CA 1
ATOM 2049 C C . TRP A 1 257 ? 20.139 -3.412 -45.951 1.00 94.19 257 TRP A C 1
ATOM 2051 O O . TRP A 1 257 ? 21.152 -2.724 -46.024 1.00 94.19 257 TRP A O 1
ATOM 2061 N N . HIS A 1 258 ? 20.178 -4.737 -45.829 1.00 89.38 258 HIS A N 1
ATOM 2062 C CA . HIS A 1 258 ? 21.415 -5.512 -45.823 1.00 89.38 258 HIS A CA 1
ATOM 2063 C C . HIS A 1 258 ? 21.511 -6.391 -47.086 1.00 89.38 258 HIS A C 1
ATOM 2065 O O . HIS A 1 258 ? 20.539 -7.084 -47.398 1.00 89.38 258 HIS A O 1
ATOM 2071 N N . PRO A 1 259 ? 22.666 -6.442 -47.783 1.00 86.88 259 PRO A N 1
ATOM 2072 C CA . PRO A 1 259 ? 23.908 -5.718 -47.474 1.00 86.88 259 PRO A CA 1
ATOM 2073 C C . PRO A 1 259 ? 23.873 -4.238 -47.888 1.00 86.88 259 PRO A C 1
ATOM 2075 O O . PRO A 1 259 ? 24.541 -3.423 -47.262 1.00 86.88 259 PRO A O 1
ATOM 2078 N N . HIS A 1 260 ? 23.087 -3.888 -48.910 1.00 88.44 260 HIS A N 1
ATOM 2079 C CA . HIS A 1 260 ? 22.877 -2.515 -49.375 1.00 88.44 260 HIS A CA 1
ATOM 2080 C C . HIS A 1 260 ? 21.476 -2.367 -49.994 1.00 88.44 260 HIS A C 1
ATOM 2082 O O . HIS A 1 260 ? 20.860 -3.362 -50.381 1.00 88.44 260 HIS A O 1
ATOM 2088 N N . CYS A 1 261 ? 20.965 -1.138 -50.125 1.00 90.12 261 CYS A N 1
ATOM 2089 C CA . CYS A 1 261 ? 19.633 -0.875 -50.690 1.00 90.12 261 CYS A CA 1
ATOM 2090 C C . CYS A 1 261 ? 19.495 -1.253 -52.179 1.00 90.12 261 CYS A C 1
ATOM 2092 O O . CYS A 1 261 ? 18.390 -1.552 -52.634 1.00 90.12 261 CYS A O 1
ATOM 2094 N N . ASP A 1 262 ? 20.608 -1.314 -52.908 1.00 93.00 262 ASP A N 1
ATOM 2095 C CA . ASP A 1 262 ? 20.645 -1.643 -54.340 1.00 93.00 262 ASP A CA 1
ATOM 2096 C C . ASP A 1 262 ? 20.855 -3.140 -54.629 1.00 93.00 262 ASP A C 1
ATOM 2098 O O . ASP A 1 262 ? 20.788 -3.560 -55.784 1.00 93.00 262 ASP A O 1
ATOM 2102 N N . ASP A 1 263 ? 21.102 -3.965 -53.604 1.00 93.44 263 ASP A N 1
ATOM 2103 C CA . ASP A 1 263 ? 21.346 -5.397 -53.797 1.00 93.44 263 ASP A CA 1
ATOM 2104 C C . ASP A 1 263 ? 20.040 -6.122 -54.200 1.00 93.44 263 ASP A C 1
ATOM 2106 O O . ASP A 1 263 ? 19.010 -5.955 -53.531 1.00 93.44 263 ASP A O 1
ATOM 2110 N N . PRO A 1 264 ? 20.033 -6.938 -55.276 1.00 92.25 264 PRO A N 1
ATOM 2111 C CA . PRO A 1 264 ? 18.844 -7.683 -55.697 1.00 92.25 264 PRO A CA 1
ATOM 2112 C C . PRO A 1 264 ? 18.370 -8.719 -54.665 1.00 92.25 264 PRO A C 1
ATOM 2114 O O . PRO A 1 264 ? 17.198 -9.087 -54.680 1.00 92.25 264 PRO A O 1
ATOM 2117 N N . ASN A 1 265 ? 19.244 -9.164 -53.758 1.00 94.00 265 ASN A N 1
ATOM 2118 C CA . ASN A 1 265 ? 18.934 -10.087 -52.665 1.00 94.00 265 ASN A CA 1
ATOM 2119 C C . ASN A 1 265 ? 18.809 -9.370 -51.311 1.00 94.00 265 ASN A C 1
ATOM 2121 O O . ASN A 1 265 ? 18.946 -10.008 -50.264 1.00 94.00 265 ASN A O 1
ATOM 2125 N N . ARG A 1 266 ? 18.585 -8.047 -51.308 1.00 94.12 266 ARG A N 1
ATOM 2126 C CA . ARG A 1 266 ? 18.489 -7.278 -50.065 1.00 94.12 266 ARG A CA 1
ATOM 2127 C C . ARG A 1 266 ? 17.379 -7.793 -49.157 1.00 94.12 266 ARG A C 1
ATOM 2129 O O . ARG A 1 266 ? 16.279 -8.132 -49.596 1.00 94.12 266 ARG A O 1
ATOM 2136 N N . VAL A 1 267 ? 17.649 -7.732 -47.863 1.00 94.50 267 VAL A N 1
ATOM 2137 C CA . VAL A 1 267 ? 16.669 -7.986 -46.807 1.00 94.50 267 VAL A CA 1
ATOM 2138 C C . VAL A 1 267 ? 16.641 -6.806 -45.847 1.00 94.50 267 VAL A C 1
ATOM 2140 O O . VAL A 1 267 ? 17.658 -6.139 -45.645 1.00 94.50 267 VAL A O 1
ATOM 2143 N N . LYS A 1 268 ? 15.476 -6.534 -45.254 1.00 92.94 268 LYS A N 1
ATOM 2144 C CA . LYS A 1 268 ? 15.403 -5.615 -44.117 1.00 92.94 268 LYS A CA 1
ATOM 2145 C C . LYS A 1 268 ? 16.012 -6.289 -42.890 1.00 92.94 268 LYS A C 1
ATOM 2147 O O . LYS A 1 268 ? 15.676 -7.431 -42.582 1.00 92.94 268 LYS A O 1
ATOM 2152 N N . GLY A 1 269 ? 16.891 -5.578 -42.196 1.00 92.75 269 GLY A N 1
ATOM 2153 C CA . GLY A 1 269 ? 17.453 -5.981 -40.911 1.00 92.75 269 GLY A CA 1
ATOM 2154 C C . GLY A 1 269 ? 17.263 -4.892 -39.860 1.00 92.75 269 GLY A C 1
ATOM 2155 O O . GLY A 1 269 ? 17.201 -3.711 -40.197 1.00 92.75 269 GLY A O 1
ATOM 2156 N N . LYS A 1 270 ? 17.198 -5.285 -38.583 1.00 93.62 270 LYS A N 1
ATOM 2157 C CA . LYS A 1 270 ? 17.173 -4.344 -37.456 1.00 93.62 270 LYS A CA 1
ATOM 2158 C C . LYS A 1 270 ? 18.580 -3.823 -37.163 1.00 93.62 270 LYS A C 1
ATOM 2160 O O . LYS A 1 270 ? 19.534 -4.600 -37.063 1.00 93.62 270 LYS A O 1
ATOM 2165 N N . ILE A 1 271 ? 18.704 -2.513 -36.996 1.00 92.94 271 ILE A N 1
ATOM 2166 C CA . ILE A 1 271 ? 19.948 -1.848 -36.616 1.00 92.94 271 ILE A CA 1
ATOM 2167 C C . ILE A 1 271 ? 20.271 -2.229 -35.166 1.00 92.94 271 ILE A C 1
ATOM 2169 O O . ILE A 1 271 ? 19.492 -1.963 -34.257 1.00 92.94 271 ILE A O 1
ATOM 2173 N N . ARG A 1 272 ? 21.430 -2.858 -34.930 1.00 91.38 272 ARG A N 1
ATOM 2174 C CA . ARG A 1 272 ? 21.896 -3.170 -33.562 1.00 91.38 272 ARG A CA 1
ATOM 2175 C C . ARG A 1 272 ? 22.637 -2.005 -32.916 1.00 91.38 272 ARG A C 1
ATOM 2177 O O . ARG A 1 272 ? 22.557 -1.822 -31.708 1.00 91.38 272 ARG A O 1
ATOM 2184 N N . TYR A 1 273 ? 23.402 -1.273 -33.715 1.00 89.62 273 TYR A N 1
ATOM 2185 C CA . TYR A 1 273 ? 24.134 -0.077 -33.325 1.00 89.62 273 TYR A CA 1
ATOM 2186 C C . TYR A 1 273 ? 24.493 0.717 -34.584 1.00 89.62 273 TYR A C 1
ATOM 2188 O O . TYR A 1 273 ? 24.651 0.138 -35.660 1.00 89.62 273 TYR A O 1
ATOM 2196 N N . THR A 1 274 ? 24.659 2.028 -34.429 1.00 88.75 274 THR A N 1
ATOM 2197 C CA . THR A 1 274 ? 25.126 2.935 -35.483 1.00 88.75 274 THR A CA 1
ATOM 2198 C C . THR A 1 274 ? 26.447 3.541 -35.039 1.00 88.75 274 THR A C 1
ATOM 2200 O O . THR A 1 274 ? 26.560 4.020 -33.910 1.00 88.75 274 THR A O 1
ATOM 2203 N N . VAL A 1 275 ? 27.450 3.513 -35.914 1.00 84.62 275 VAL A N 1
ATOM 2204 C CA . VAL A 1 275 ? 28.736 4.178 -35.684 1.00 84.62 275 VAL A CA 1
ATOM 2205 C C . VAL A 1 275 ? 28.746 5.466 -36.493 1.00 84.62 275 VAL A C 1
ATOM 2207 O O . VAL A 1 275 ? 28.499 5.442 -37.695 1.00 84.62 275 VAL A O 1
ATOM 2210 N N . TRP A 1 276 ? 29.019 6.582 -35.824 1.00 88.38 276 TRP A N 1
ATOM 2211 C CA . TRP A 1 276 ? 29.165 7.889 -36.457 1.00 88.38 276 TRP A CA 1
ATOM 2212 C C . TRP A 1 276 ? 30.649 8.183 -36.659 1.00 88.38 276 TRP A C 1
ATOM 2214 O O . TRP A 1 276 ? 31.477 7.809 -35.828 1.00 88.38 276 TRP A O 1
ATOM 2224 N N . SER A 1 277 ? 30.975 8.850 -37.761 1.00 90.88 277 SER A N 1
ATOM 2225 C CA . SER A 1 277 ? 32.334 9.264 -38.091 1.00 90.88 277 SER A CA 1
ATOM 2226 C C . SER A 1 277 ? 32.353 10.739 -38.439 1.00 90.88 277 SER A C 1
ATOM 2228 O O . SER A 1 277 ? 31.464 11.221 -39.139 1.00 90.88 277 SER A O 1
ATOM 2230 N N . ASP A 1 278 ? 33.409 11.425 -38.019 1.00 92.44 278 ASP A N 1
ATOM 2231 C CA . ASP A 1 278 ? 33.650 12.805 -38.416 1.00 92.44 278 ASP A CA 1
ATOM 2232 C C . ASP A 1 278 ? 34.089 12.887 -39.884 1.00 92.44 278 ASP A C 1
ATOM 2234 O O . ASP A 1 278 ? 34.771 11.992 -40.404 1.00 92.44 278 ASP A O 1
ATOM 2238 N N . VAL A 1 279 ? 33.709 13.987 -40.535 1.00 93.44 279 VAL A N 1
ATOM 2239 C CA . VAL A 1 279 ? 34.203 14.382 -41.857 1.00 93.44 279 VAL A CA 1
ATOM 2240 C C . VAL A 1 279 ? 35.214 15.505 -41.660 1.00 93.44 279 VAL A C 1
ATOM 2242 O O . VAL A 1 279 ? 34.890 16.569 -41.134 1.00 93.44 279 VAL A O 1
ATOM 2245 N N . PHE A 1 280 ? 36.455 15.263 -42.069 1.00 91.75 280 PHE A N 1
ATOM 2246 C CA . PHE A 1 280 ? 37.535 16.242 -42.026 1.00 91.75 280 PHE A CA 1
ATOM 2247 C C . PHE A 1 280 ? 37.733 16.879 -43.399 1.00 91.75 280 PHE A C 1
ATOM 2249 O O . PHE A 1 280 ? 37.526 16.235 -44.421 1.00 91.75 280 PHE A O 1
ATOM 2256 N N . VAL A 1 281 ? 38.206 18.124 -43.437 1.00 95.00 281 VAL A N 1
ATOM 2257 C CA . VAL A 1 281 ? 38.626 18.787 -44.679 1.00 95.00 281 VAL A CA 1
ATOM 2258 C C . VAL A 1 281 ? 40.149 18.841 -44.715 1.00 95.00 281 VAL A C 1
ATOM 2260 O O . VAL A 1 281 ? 40.780 19.332 -43.778 1.00 95.00 281 VAL A O 1
ATOM 2263 N N . CYS A 1 282 ? 40.754 18.347 -45.796 1.00 93.38 282 CYS A N 1
ATOM 2264 C CA . CYS A 1 282 ? 42.200 18.411 -45.984 1.00 93.38 282 CYS A CA 1
ATOM 2265 C C . CYS A 1 282 ? 42.666 19.878 -46.050 1.00 93.38 282 CYS A C 1
ATOM 2267 O O . CYS A 1 282 ? 42.188 20.619 -46.911 1.00 93.38 282 CYS A O 1
ATOM 2269 N N . PRO A 1 283 ? 43.648 20.313 -45.242 1.00 94.12 283 PRO A N 1
ATOM 2270 C CA . PRO A 1 283 ? 44.137 21.691 -45.297 1.00 94.12 283 PRO A CA 1
ATOM 2271 C C . PRO A 1 283 ? 44.904 22.016 -46.590 1.00 94.12 283 PRO A C 1
ATOM 2273 O O . PRO A 1 283 ? 45.075 23.189 -46.904 1.00 94.12 283 PRO A O 1
ATOM 2276 N N . GLN A 1 284 ? 45.363 21.001 -47.335 1.00 94.94 284 GLN A N 1
ATOM 2277 C CA . GLN A 1 284 ? 46.182 21.175 -48.537 1.00 94.94 284 GLN A CA 1
ATOM 2278 C C . GLN A 1 284 ? 45.359 21.199 -49.831 1.00 94.94 284 GLN A C 1
ATOM 2280 O O . GLN A 1 284 ? 45.573 22.064 -50.675 1.00 94.94 284 GLN A O 1
ATOM 2285 N N . CYS A 1 285 ? 44.431 20.251 -50.005 1.00 95.69 285 CYS A N 1
ATOM 2286 C CA . CYS A 1 285 ? 43.610 20.152 -51.220 1.00 95.69 285 CYS A CA 1
ATOM 2287 C C . CYS A 1 285 ? 42.137 20.538 -51.017 1.00 95.69 285 CYS A C 1
ATOM 2289 O O . CYS A 1 285 ? 41.374 20.530 -51.982 1.00 95.69 285 CYS A O 1
ATOM 2291 N N . SER A 1 286 ? 41.733 20.862 -49.782 1.00 94.88 286 SER A N 1
ATOM 2292 C CA . SER A 1 286 ? 40.362 21.242 -49.402 1.00 94.88 286 SER A CA 1
ATOM 2293 C C . SER A 1 286 ? 39.283 20.203 -49.728 1.00 94.88 286 SER A C 1
ATOM 2295 O O . SER A 1 286 ? 38.101 20.531 -49.704 1.00 94.88 286 SER A O 1
ATOM 2297 N N . GLN A 1 287 ? 39.672 18.957 -50.006 1.00 95.88 287 GLN A N 1
ATOM 2298 C CA . GLN A 1 287 ? 38.745 17.840 -50.179 1.00 95.88 287 GLN A CA 1
ATOM 2299 C C . GLN A 1 287 ? 38.359 17.235 -48.830 1.00 95.88 287 GLN A C 1
ATOM 2301 O O . GLN A 1 287 ? 39.158 17.227 -47.886 1.00 95.88 287 GLN A O 1
ATOM 2306 N N . GLU A 1 288 ? 37.136 16.725 -48.761 1.00 95.75 288 GLU A N 1
ATOM 2307 C CA . GLU A 1 288 ? 36.608 16.025 -47.595 1.00 95.75 288 GLU A CA 1
ATOM 2308 C C . GLU A 1 288 ? 37.214 14.620 -47.468 1.00 95.75 288 GLU A C 1
ATOM 2310 O O . GLU A 1 288 ? 37.545 13.969 -48.455 1.00 95.75 288 GLU A O 1
ATOM 2315 N N . MET A 1 289 ? 37.366 14.147 -46.235 1.00 92.75 289 MET A N 1
ATOM 2316 C CA . MET A 1 289 ? 37.761 12.780 -45.918 1.00 92.75 289 MET A CA 1
ATOM 2317 C C . MET A 1 289 ? 36.965 12.275 -44.715 1.00 92.75 289 MET A C 1
ATOM 2319 O O . MET A 1 289 ? 36.866 12.951 -43.689 1.00 92.75 289 MET A O 1
ATOM 2323 N N . ILE A 1 290 ? 36.409 11.074 -44.836 1.00 92.88 290 ILE A N 1
ATOM 2324 C CA . ILE A 1 290 ? 35.661 10.420 -43.762 1.00 92.88 290 ILE A CA 1
ATOM 2325 C C . ILE A 1 290 ? 36.669 9.735 -42.841 1.00 92.88 290 ILE A C 1
ATOM 2327 O O . ILE A 1 290 ? 37.438 8.885 -43.284 1.00 92.88 290 ILE A O 1
ATOM 2331 N N . PHE A 1 291 ? 36.677 10.105 -41.560 1.00 91.12 291 PHE A N 1
ATOM 2332 C CA . PHE A 1 291 ? 37.649 9.606 -40.583 1.00 91.12 291 PHE A CA 1
ATOM 2333 C C . PHE A 1 291 ? 37.680 8.080 -40.481 1.00 91.12 291 PHE A C 1
ATOM 2335 O O . PHE A 1 291 ? 38.758 7.490 -40.443 1.00 91.12 291 PHE A O 1
ATOM 2342 N N . TRP A 1 292 ? 36.506 7.448 -40.469 1.00 90.00 292 TRP A N 1
ATOM 2343 C CA . TRP A 1 292 ? 36.356 5.999 -40.445 1.00 90.00 292 TRP A CA 1
ATOM 2344 C C . TRP A 1 292 ? 37.143 5.330 -41.573 1.00 90.00 292 TRP A C 1
ATOM 2346 O O . TRP A 1 292 ? 37.934 4.434 -41.304 1.00 90.00 292 TRP A O 1
ATOM 2356 N N . ASP A 1 293 ? 37.028 5.845 -42.796 1.00 89.00 293 ASP A N 1
ATOM 2357 C CA . ASP A 1 293 ? 37.646 5.241 -43.978 1.00 89.00 293 ASP A CA 1
ATOM 2358 C C . ASP A 1 293 ? 39.176 5.399 -44.003 1.00 89.00 293 ASP A C 1
ATOM 2360 O O . ASP A 1 293 ? 39.887 4.535 -44.516 1.00 89.00 293 ASP A O 1
ATOM 2364 N N . VAL A 1 294 ? 39.705 6.504 -43.463 1.00 89.94 294 VAL A N 1
ATOM 2365 C CA . VAL A 1 294 ? 41.140 6.842 -43.568 1.00 89.94 294 VAL A CA 1
ATOM 2366 C C . VAL A 1 294 ? 41.957 6.468 -42.331 1.00 89.94 294 VAL A C 1
ATOM 2368 O O . VAL A 1 294 ? 43.155 6.187 -42.438 1.00 89.94 294 VAL A O 1
ATOM 2371 N N . ALA A 1 295 ? 41.336 6.469 -41.150 1.00 89.38 295 ALA A N 1
ATOM 2372 C CA . ALA A 1 295 ? 42.026 6.283 -39.880 1.00 89.38 295 ALA A CA 1
ATOM 2373 C C . ALA A 1 295 ? 41.779 4.908 -39.248 1.00 89.38 295 ALA A C 1
ATOM 2375 O O . ALA A 1 295 ? 42.622 4.467 -38.462 1.00 89.38 295 ALA A O 1
ATOM 2376 N N . VAL A 1 296 ? 40.674 4.219 -39.555 1.00 88.62 296 VAL A N 1
ATOM 2377 C CA . VAL A 1 296 ? 40.372 2.909 -38.956 1.00 88.62 296 VAL A CA 1
ATOM 2378 C C . VAL A 1 296 ? 41.008 1.790 -39.770 1.00 88.62 296 VAL A C 1
ATOM 2380 O O . VAL A 1 296 ? 40.778 1.630 -40.963 1.00 88.62 296 VAL A O 1
ATOM 2383 N N . ASP A 1 297 ? 41.824 0.974 -39.108 1.00 84.12 297 ASP A N 1
ATOM 2384 C CA . ASP A 1 297 ? 42.455 -0.183 -39.730 1.00 84.12 297 ASP A CA 1
ATOM 2385 C C . ASP A 1 297 ? 41.504 -1.390 -39.730 1.00 84.12 297 ASP A C 1
ATOM 2387 O O . ASP A 1 297 ? 41.355 -2.095 -38.726 1.00 84.12 297 ASP A O 1
ATOM 2391 N N . HIS A 1 298 ? 40.834 -1.624 -40.859 1.00 79.81 298 HIS A N 1
ATOM 2392 C CA . HIS A 1 298 ? 39.889 -2.733 -41.012 1.00 79.81 298 HIS A CA 1
ATOM 2393 C C . HIS A 1 298 ? 40.544 -4.122 -41.009 1.00 79.81 298 HIS A C 1
ATOM 2395 O O . HIS A 1 298 ? 39.864 -5.097 -40.698 1.00 79.81 298 HIS A O 1
ATOM 2401 N N . GLU A 1 299 ? 41.846 -4.220 -41.288 1.00 79.94 299 GLU A N 1
ATOM 2402 C CA . GLU A 1 299 ? 42.580 -5.491 -41.335 1.00 79.94 299 GLU A CA 1
ATOM 2403 C C . GLU A 1 299 ? 43.199 -5.851 -39.972 1.00 79.94 299 GLU A C 1
ATOM 2405 O O . GLU A 1 299 ? 43.311 -7.027 -39.625 1.00 79.94 299 GLU A O 1
ATOM 2410 N N . ASN A 1 300 ? 43.547 -4.851 -39.153 1.00 73.56 300 ASN A N 1
ATOM 2411 C CA . ASN A 1 300 ? 44.216 -5.022 -37.860 1.00 73.56 300 ASN A CA 1
ATOM 2412 C C . ASN A 1 300 ? 43.343 -4.596 -36.671 1.00 73.56 300 ASN A C 1
ATOM 2414 O O . ASN A 1 300 ? 43.687 -3.675 -35.920 1.00 73.56 300 ASN A O 1
ATOM 2418 N N . ASN A 1 301 ? 42.248 -5.324 -36.440 1.00 76.81 301 ASN A N 1
ATOM 2419 C CA . ASN A 1 301 ? 41.420 -5.212 -35.230 1.00 76.81 301 ASN A CA 1
ATOM 2420 C C . ASN A 1 301 ? 40.836 -3.802 -34.989 1.00 76.81 301 ASN A C 1
ATOM 2422 O O . ASN A 1 301 ? 40.757 -3.358 -33.843 1.00 76.81 301 ASN A O 1
ATOM 2426 N N . HIS A 1 302 ? 40.483 -3.081 -36.059 1.00 80.25 302 HIS A N 1
ATOM 2427 C CA . HIS A 1 302 ? 39.864 -1.748 -36.003 1.00 80.25 302 HIS A CA 1
ATOM 2428 C C . HIS A 1 302 ? 40.659 -0.732 -35.170 1.00 80.25 302 HIS A C 1
ATOM 2430 O O . HIS A 1 302 ? 40.097 0.136 -34.501 1.00 80.25 302 HIS A O 1
ATOM 2436 N N . LYS A 1 303 ? 41.995 -0.836 -35.194 1.00 85.31 303 LYS A N 1
ATOM 2437 C CA . LYS A 1 303 ? 42.866 0.144 -34.538 1.00 85.31 303 LYS A CA 1
ATOM 2438 C C . LYS A 1 303 ? 42.805 1.479 -35.271 1.00 85.31 303 LYS A C 1
ATOM 2440 O O . LYS A 1 303 ? 42.908 1.529 -36.492 1.00 85.31 303 LYS A O 1
ATOM 2445 N N . ILE A 1 304 ? 42.716 2.561 -34.505 1.00 87.62 304 ILE A N 1
ATOM 2446 C CA . ILE A 1 304 ? 42.745 3.924 -35.035 1.00 87.62 304 ILE A CA 1
ATOM 2447 C C . ILE A 1 304 ? 44.202 4.351 -35.234 1.00 87.62 304 ILE A C 1
ATOM 2449 O O . ILE A 1 304 ? 45.003 4.355 -34.292 1.00 87.62 304 ILE A O 1
ATOM 2453 N N . ARG A 1 305 ? 44.558 4.711 -36.466 1.00 86.69 305 ARG A N 1
ATOM 2454 C CA . ARG A 1 305 ? 45.874 5.245 -36.824 1.00 86.69 305 ARG A CA 1
ATOM 2455 C C . ARG A 1 305 ? 46.029 6.655 -36.262 1.00 86.69 305 ARG A C 1
ATOM 2457 O O . ARG A 1 305 ? 45.117 7.470 -36.324 1.00 86.69 305 ARG A O 1
ATOM 2464 N N . ARG A 1 306 ? 47.218 6.966 -35.735 1.00 87.38 306 ARG A N 1
ATOM 2465 C CA . ARG A 1 306 ? 47.548 8.325 -35.261 1.00 87.38 306 ARG A CA 1
ATOM 2466 C C . ARG A 1 306 ? 47.723 9.335 -36.393 1.00 87.38 306 ARG A C 1
ATOM 2468 O O . ARG A 1 306 ? 47.516 10.519 -36.171 1.00 87.38 306 ARG A O 1
ATOM 2475 N N . TYR A 1 307 ? 48.152 8.860 -37.557 1.00 86.38 307 TYR A N 1
ATOM 2476 C CA . TYR A 1 307 ? 48.407 9.662 -38.744 1.00 86.38 307 TYR A CA 1
ATOM 2477 C C . TYR A 1 307 ? 47.906 8.882 -39.956 1.00 86.38 307 TYR A C 1
ATOM 2479 O O . TYR A 1 307 ? 48.119 7.669 -40.035 1.00 86.38 307 TYR A O 1
ATOM 2487 N N . TRP A 1 308 ? 47.258 9.575 -40.882 1.00 89.81 308 TRP A N 1
ATOM 2488 C CA . TRP A 1 308 ? 46.774 9.028 -42.143 1.00 89.81 308 TRP A CA 1
ATOM 2489 C C . TRP A 1 308 ? 47.001 10.069 -43.246 1.00 89.81 308 TRP A C 1
ATOM 2491 O O . TRP A 1 308 ? 46.811 11.260 -42.989 1.00 89.81 308 TRP A O 1
ATOM 2501 N N . PRO A 1 309 ? 47.441 9.655 -44.445 1.00 89.94 309 PRO A N 1
ATOM 2502 C CA . PRO A 1 309 ? 47.566 10.567 -45.573 1.00 89.94 309 PRO A CA 1
ATOM 2503 C C . PRO A 1 309 ? 46.179 10.929 -46.113 1.00 89.94 309 PRO A C 1
ATOM 2505 O O . PRO A 1 309 ? 45.241 10.130 -46.041 1.00 89.94 309 PRO A O 1
ATOM 2508 N N . CYS A 1 310 ? 46.041 12.115 -46.700 1.00 90.94 310 CYS A N 1
ATOM 2509 C CA . CYS A 1 310 ? 44.846 12.459 -47.458 1.00 90.94 310 CYS A CA 1
ATOM 2510 C C . CYS A 1 310 ? 44.707 11.531 -48.684 1.00 90.94 310 CYS A C 1
ATOM 2512 O O . CYS A 1 310 ? 45.650 11.445 -49.473 1.00 90.94 310 CYS A O 1
ATOM 2514 N N . PRO A 1 311 ? 43.538 10.906 -48.929 1.00 91.81 311 PRO A N 1
ATOM 2515 C CA . PRO A 1 311 ? 43.350 10.018 -50.082 1.00 91.81 311 PRO A CA 1
ATOM 2516 C C . PRO A 1 311 ? 43.352 10.754 -51.434 1.00 91.81 311 PRO A C 1
ATOM 2518 O O . PRO A 1 311 ? 43.413 10.112 -52.476 1.00 91.81 311 PRO A O 1
ATOM 2521 N N . HIS A 1 312 ? 43.278 12.092 -51.433 1.00 92.44 312 HIS A N 1
ATOM 2522 C CA . HIS A 1 312 ? 43.204 12.907 -52.650 1.00 92.44 312 HIS A CA 1
ATOM 2523 C C . HIS A 1 312 ? 44.546 13.505 -53.085 1.00 92.44 312 HIS A C 1
ATOM 2525 O O . HIS A 1 312 ? 44.787 13.639 -54.281 1.00 92.44 312 HIS A O 1
ATOM 2531 N N . CYS A 1 313 ? 45.400 13.908 -52.140 1.00 93.06 313 CYS A N 1
ATOM 2532 C CA . CYS A 1 313 ? 46.690 14.546 -52.436 1.00 93.06 313 CYS A CA 1
ATOM 2533 C C . CYS A 1 313 ? 47.899 13.831 -51.818 1.00 93.06 313 CYS A C 1
ATOM 2535 O O . CYS A 1 313 ? 49.016 14.316 -51.974 1.00 93.06 313 CYS A O 1
ATOM 2537 N N . GLU A 1 314 ? 47.676 12.702 -51.136 1.00 87.44 314 GLU A N 1
ATOM 2538 C CA . GLU A 1 314 ? 48.700 11.788 -50.598 1.00 87.44 314 GLU A CA 1
ATOM 2539 C C . GLU A 1 314 ? 49.672 12.408 -49.576 1.00 87.44 314 GLU A C 1
ATOM 2541 O O . GLU A 1 314 ? 50.722 11.843 -49.272 1.00 87.44 314 GLU A O 1
ATOM 2546 N N . THR A 1 315 ? 49.296 13.555 -49.012 1.00 77.50 315 THR A N 1
ATOM 2547 C CA . THR A 1 315 ? 49.993 14.263 -47.926 1.00 77.50 315 THR A CA 1
ATOM 2548 C C . THR A 1 315 ? 49.236 14.157 -46.620 1.00 77.50 315 THR A C 1
ATOM 2550 O O . THR A 1 315 ? 47.984 14.204 -46.678 1.00 77.50 315 THR A O 1
#